Protein AF-A0A2P6MHU6-F1 (afdb_monomer)

Organism: Alkalicoccus urumqiensis (NCBI:txid1548213)

Structure (mmCIF, N/CA/C/O backbone):
data_AF-A0A2P6MHU6-F1
#
_entry.id   AF-A0A2P6MHU6-F1
#
loop_
_atom_site.group_PDB
_atom_site.id
_atom_site.type_symbol
_atom_site.label_atom_id
_atom_site.label_alt_id
_atom_site.label_comp_id
_atom_site.label_asym_id
_atom_site.label_entity_id
_atom_site.label_seq_id
_atom_site.pdbx_PDB_ins_code
_atom_site.Cartn_x
_atom_site.Cartn_y
_atom_site.Cartn_z
_atom_site.occupancy
_atom_site.B_iso_or_equiv
_atom_site.auth_seq_id
_atom_site.auth_comp_id
_atom_site.auth_asym_id
_atom_site.auth_atom_id
_atom_site.pdbx_PDB_model_num
ATOM 1 N N . MET A 1 1 ? 17.200 12.341 -11.650 1.00 72.75 1 MET A N 1
ATOM 2 C CA . MET A 1 1 ? 16.540 11.916 -12.910 1.00 72.75 1 MET A CA 1
ATOM 3 C C . MET A 1 1 ? 15.602 10.741 -12.650 1.00 72.75 1 MET A C 1
ATOM 5 O O . MET A 1 1 ? 14.430 10.910 -12.939 1.00 72.75 1 MET A O 1
ATOM 9 N N . ALA A 1 2 ? 16.037 9.651 -11.997 1.00 81.00 2 ALA A N 1
ATOM 10 C CA . ALA A 1 2 ? 15.143 8.559 -11.564 1.00 81.00 2 ALA A CA 1
ATOM 11 C C . ALA A 1 2 ? 13.925 9.018 -10.738 1.00 81.00 2 ALA A C 1
ATOM 13 O O . ALA A 1 2 ? 12.802 8.689 -11.090 1.00 81.00 2 ALA A O 1
ATOM 14 N N . GLU A 1 3 ? 14.125 9.828 -9.696 1.00 86.44 3 GLU A N 1
ATOM 15 C CA . GLU A 1 3 ? 13.032 10.336 -8.841 1.00 86.44 3 GLU A CA 1
ATOM 16 C C . GLU A 1 3 ? 11.973 11.130 -9.615 1.00 86.44 3 GLU A C 1
ATOM 18 O O . GLU A 1 3 ? 10.776 10.997 -9.370 1.00 86.44 3 GLU A O 1
ATOM 23 N N . LYS A 1 4 ? 12.397 11.915 -10.615 1.00 87.94 4 LYS A N 1
ATOM 24 C CA . LYS A 1 4 ? 11.483 12.663 -11.488 1.00 87.94 4 LYS A CA 1
ATOM 25 C C . LYS A 1 4 ? 10.635 11.719 -12.341 1.00 87.94 4 LYS A C 1
ATOM 27 O O . LYS A 1 4 ? 9.440 11.957 -12.485 1.00 87.94 4 LYS A O 1
ATOM 32 N N . GLU A 1 5 ? 11.243 10.672 -12.892 1.00 89.12 5 GLU A N 1
ATOM 33 C CA . GLU A 1 5 ? 10.530 9.648 -13.663 1.00 89.12 5 GLU A CA 1
ATOM 34 C C . GLU A 1 5 ? 9.567 8.862 -12.765 1.00 89.12 5 GLU A C 1
ATOM 36 O O . GLU A 1 5 ? 8.406 8.707 -13.117 1.00 89.12 5 GLU A O 1
ATOM 41 N N . ILE A 1 6 ? 9.998 8.451 -11.566 1.00 90.88 6 ILE A N 1
ATOM 42 C CA . ILE A 1 6 ? 9.147 7.753 -10.585 1.00 90.88 6 ILE A CA 1
ATOM 43 C C . ILE A 1 6 ? 7.954 8.623 -10.185 1.00 90.88 6 ILE A C 1
ATOM 45 O O . ILE A 1 6 ? 6.815 8.165 -10.226 1.00 90.88 6 ILE A O 1
ATOM 49 N N . SER A 1 7 ? 8.198 9.896 -9.868 1.00 90.88 7 SER A N 1
ATOM 50 C CA . SER A 1 7 ? 7.137 10.866 -9.579 1.00 90.88 7 SER A CA 1
ATOM 51 C C . SER A 1 7 ? 6.190 11.053 -10.764 1.00 90.88 7 SER A C 1
ATOM 53 O O . SER A 1 7 ? 4.989 11.218 -10.567 1.00 90.88 7 SER A O 1
ATOM 55 N N . GLY A 1 8 ? 6.725 11.043 -11.990 1.00 91.62 8 GLY A N 1
ATOM 56 C CA . GLY A 1 8 ? 5.949 11.112 -13.225 1.00 91.62 8 GLY A CA 1
ATOM 57 C C . GLY A 1 8 ? 5.032 9.906 -13.393 1.00 91.62 8 GLY A C 1
ATOM 58 O O . GLY A 1 8 ? 3.837 10.091 -13.592 1.00 91.62 8 GLY A O 1
ATOM 59 N N . VAL A 1 9 ? 5.565 8.696 -13.211 1.00 91.94 9 VAL A N 1
ATOM 60 C CA . VAL A 1 9 ? 4.783 7.453 -13.241 1.00 91.94 9 VAL A CA 1
ATOM 61 C C . VAL A 1 9 ? 3.694 7.472 -12.174 1.00 91.94 9 VAL A C 1
ATOM 63 O O . VAL A 1 9 ? 2.541 7.195 -12.484 1.00 91.94 9 VAL A O 1
ATOM 66 N N . LEU A 1 10 ? 4.029 7.834 -10.931 1.00 93.19 10 LEU A N 1
ATOM 67 C CA . LEU A 1 10 ? 3.050 7.893 -9.843 1.00 93.19 10 LEU A CA 1
ATOM 68 C C . LEU A 1 10 ? 1.940 8.906 -10.126 1.00 93.19 10 LEU A C 1
ATOM 70 O O . LEU A 1 10 ? 0.769 8.601 -9.916 1.00 93.19 10 LEU A O 1
ATOM 74 N N . ARG A 1 11 ? 2.274 10.074 -10.679 1.00 92.12 11 ARG A N 1
ATOM 75 C CA . ARG A 1 11 ? 1.275 11.047 -11.137 1.00 92.12 11 ARG A CA 1
ATOM 76 C C . ARG A 1 11 ? 0.380 10.473 -12.236 1.00 92.12 11 ARG A C 1
ATOM 78 O O . ARG A 1 11 ? -0.820 10.717 -12.228 1.00 92.12 11 ARG A O 1
ATOM 85 N N . ASP A 1 12 ? 0.947 9.732 -13.181 1.00 91.88 12 ASP A N 1
ATOM 86 C CA . ASP A 1 12 ? 0.192 9.200 -14.314 1.00 91.88 12 ASP A CA 1
ATOM 87 C C . ASP A 1 12 ? -0.758 8.073 -13.874 1.00 91.88 12 ASP A C 1
ATOM 89 O O . ASP A 1 12 ? -1.925 8.079 -14.270 1.00 91.88 12 ASP A O 1
ATOM 93 N N . VAL A 1 13 ? -0.318 7.166 -12.989 1.00 91.75 13 VAL A N 1
ATOM 94 C CA . VAL A 1 13 ? -1.184 6.094 -12.451 1.00 91.75 13 VAL A CA 1
ATOM 95 C C . VAL A 1 13 ? -2.243 6.611 -11.474 1.00 91.75 13 VAL A C 1
ATOM 97 O O . VAL A 1 13 ? -3.292 5.987 -11.333 1.00 91.75 13 VAL A O 1
ATOM 100 N N . THR A 1 14 ? -1.998 7.754 -10.828 1.00 92.38 14 THR A N 1
ATOM 101 C CA . THR A 1 14 ? -2.964 8.411 -9.927 1.00 92.38 14 THR A CA 1
ATOM 102 C C . THR A 1 14 ? -3.800 9.484 -10.620 1.00 92.38 14 THR A C 1
ATOM 104 O O . THR A 1 14 ? -4.641 10.112 -9.987 1.00 92.38 14 THR A O 1
ATOM 107 N N . ARG A 1 15 ? -3.637 9.702 -11.930 1.00 92.31 15 ARG A N 1
ATOM 108 C CA . ARG A 1 15 ? -4.292 10.814 -12.639 1.00 92.31 15 ARG A CA 1
ATOM 109 C C . ARG A 1 15 ? -5.820 10.789 -12.543 1.00 92.31 15 ARG A C 1
ATOM 111 O O . ARG A 1 15 ? -6.447 11.843 -12.575 1.00 92.31 15 ARG A O 1
ATOM 118 N N . SER A 1 16 ? -6.412 9.600 -12.480 1.00 90.44 16 SER A N 1
ATOM 119 C CA . SER A 1 16 ? -7.862 9.406 -12.363 1.00 90.44 16 SER A CA 1
ATOM 120 C C . SER A 1 16 ? -8.331 9.180 -10.926 1.00 90.44 16 SER A C 1
ATOM 122 O O . SER A 1 16 ? -9.497 8.851 -10.722 1.00 90.44 16 SER A O 1
ATOM 124 N N . TRP A 1 17 ? -7.433 9.264 -9.944 1.00 93.81 17 TRP A N 1
ATOM 125 C CA . TRP A 1 17 ? -7.771 9.036 -8.548 1.00 93.81 17 TRP A CA 1
ATOM 126 C C . TRP A 1 17 ? -8.422 10.293 -7.983 1.00 93.81 17 TRP A C 1
ATOM 128 O O . TRP A 1 17 ? -7.824 11.368 -7.976 1.00 93.81 17 TRP A O 1
ATOM 138 N N . ASP A 1 18 ? -9.654 10.151 -7.505 1.00 93.06 18 ASP A N 1
ATOM 139 C CA . ASP A 1 18 ? -10.350 11.210 -6.788 1.00 93.06 18 ASP A CA 1
ATOM 140 C C . ASP A 1 18 ? -10.094 11.048 -5.287 1.00 93.06 18 ASP A C 1
ATOM 142 O O . ASP A 1 18 ? -10.438 10.024 -4.692 1.00 93.06 18 ASP A O 1
ATOM 146 N N . LYS A 1 19 ? -9.469 12.063 -4.678 1.00 91.94 19 LYS A N 1
ATOM 147 C CA . LYS A 1 19 ? -9.116 12.063 -3.252 1.00 91.94 19 LYS A CA 1
ATOM 148 C C . LYS A 1 19 ? -10.345 11.812 -2.374 1.00 91.94 19 LYS A C 1
ATOM 150 O O . LYS A 1 19 ? -10.284 10.975 -1.479 1.00 91.94 19 LYS A O 1
ATOM 155 N N . ASN A 1 20 ? -11.462 12.488 -2.640 1.00 91.19 20 ASN A N 1
ATOM 156 C CA . ASN A 1 20 ? -12.661 12.381 -1.811 1.00 91.19 20 ASN A CA 1
ATOM 157 C C . ASN A 1 20 ? -13.293 10.994 -1.929 1.00 91.19 20 ASN A C 1
ATOM 159 O O . ASN A 1 20 ? -13.684 10.417 -0.917 1.00 91.19 20 ASN A O 1
ATOM 163 N N . ALA A 1 21 ? -13.362 10.444 -3.144 1.00 93.62 21 ALA A N 1
ATOM 164 C CA . ALA A 1 21 ? -13.865 9.090 -3.363 1.00 93.62 21 ALA A CA 1
ATOM 165 C C . ALA A 1 21 ? -13.020 8.056 -2.604 1.00 93.62 21 ALA A C 1
ATOM 167 O O . ALA A 1 21 ? -13.568 7.252 -1.857 1.00 93.62 21 ALA A O 1
ATOM 168 N N . ILE A 1 22 ? -11.690 8.152 -2.695 1.00 93.81 22 ILE A N 1
ATOM 169 C CA . ILE A 1 22 ? -10.767 7.270 -1.967 1.00 93.81 22 ILE A CA 1
ATOM 170 C C . ILE A 1 22 ? -10.980 7.365 -0.453 1.00 93.81 22 ILE A C 1
ATOM 172 O O . ILE A 1 22 ? -11.051 6.348 0.233 1.00 93.81 22 ILE A O 1
ATOM 176 N N . GLN A 1 23 ? -11.100 8.580 0.081 1.00 92.19 23 GLN A N 1
ATOM 177 C CA . GLN A 1 23 ? -11.339 8.784 1.508 1.00 92.19 23 GLN A CA 1
ATOM 178 C C . GLN A 1 23 ? -12.690 8.214 1.963 1.00 92.19 23 GLN A C 1
ATOM 180 O O . GLN A 1 23 ? -12.787 7.652 3.056 1.00 92.19 23 GLN A O 1
ATOM 185 N N . ILE A 1 24 ? -13.730 8.329 1.132 1.00 93.50 24 ILE A N 1
ATOM 186 C CA . ILE A 1 24 ? -15.041 7.722 1.388 1.00 93.50 24 ILE A CA 1
ATOM 187 C C . ILE A 1 24 ? -14.929 6.194 1.395 1.00 93.50 24 ILE A C 1
ATOM 189 O O . ILE A 1 24 ? -15.417 5.566 2.336 1.00 93.50 24 ILE A O 1
ATOM 193 N N . ASP A 1 25 ? -14.259 5.608 0.404 1.00 94.38 25 ASP A N 1
ATOM 194 C CA . ASP A 1 25 ? -14.090 4.157 0.284 1.00 94.38 25 ASP A CA 1
ATOM 195 C C . ASP A 1 25 ? -13.314 3.583 1.479 1.00 94.38 25 ASP A C 1
ATOM 197 O O . ASP A 1 25 ? -13.736 2.587 2.071 1.00 94.38 25 ASP A O 1
ATOM 201 N N . LEU A 1 26 ? -12.242 4.258 1.914 1.00 94.94 26 LEU A N 1
ATOM 202 C CA . LEU A 1 26 ? -11.481 3.879 3.111 1.00 94.94 26 LEU A CA 1
ATOM 203 C C . LEU A 1 26 ? -12.352 3.897 4.374 1.00 94.94 26 LEU A C 1
ATOM 205 O O . LEU A 1 26 ? -12.340 2.941 5.151 1.00 94.94 26 LEU A O 1
ATOM 209 N N . LYS A 1 27 ? -13.155 4.951 4.573 1.00 93.44 27 LYS A N 1
ATOM 210 C CA . LYS A 1 27 ? -14.077 5.035 5.720 1.00 93.44 27 LYS A CA 1
ATOM 211 C C . LYS A 1 27 ? -15.132 3.936 5.687 1.00 93.44 27 LYS A C 1
ATOM 213 O O . LYS A 1 27 ? -15.447 3.360 6.728 1.00 93.44 27 LYS A O 1
ATOM 218 N N . GLN A 1 28 ? -15.682 3.640 4.510 1.00 95.19 28 GLN A N 1
ATOM 219 C CA . GLN A 1 28 ? -16.641 2.549 4.350 1.00 95.19 28 GLN A CA 1
ATOM 220 C C . GLN A 1 28 ? -15.997 1.200 4.666 1.00 95.19 28 GLN A C 1
ATOM 222 O O . GLN A 1 28 ? -16.602 0.385 5.362 1.00 95.19 28 GLN A O 1
ATOM 227 N N . GLU A 1 29 ? -14.763 0.971 4.220 1.00 95.31 29 GLU A N 1
ATOM 228 C CA . GLU A 1 29 ? -14.051 -0.265 4.518 1.00 95.31 29 GLU A CA 1
ATOM 229 C C . GLU A 1 29 ? -13.778 -0.426 6.024 1.00 95.31 29 GLU A C 1
ATOM 231 O O . GLU A 1 29 ? -14.060 -1.490 6.587 1.00 95.31 29 GLU A O 1
ATOM 236 N N . LEU A 1 30 ? -13.291 0.627 6.690 1.00 95.81 30 LEU A N 1
ATOM 237 C CA . LEU A 1 30 ? -13.094 0.650 8.145 1.00 95.81 30 LEU A CA 1
ATOM 238 C C . LEU A 1 30 ? -14.408 0.372 8.888 1.00 95.81 30 LEU A C 1
ATOM 240 O O . LEU A 1 30 ? -14.453 -0.488 9.769 1.00 95.81 30 LEU A O 1
ATOM 244 N N . LEU A 1 31 ? -15.505 1.017 8.476 1.00 94.81 31 LEU A N 1
ATOM 245 C CA . LEU A 1 31 ? -16.831 0.781 9.046 1.00 94.81 31 LEU A CA 1
ATOM 246 C C . LEU A 1 31 ? -17.263 -0.682 8.886 1.00 94.81 31 LEU A C 1
ATOM 248 O O . LEU A 1 31 ? -17.694 -1.306 9.855 1.00 94.81 31 LEU A O 1
ATOM 252 N N . VAL A 1 32 ? -17.103 -1.258 7.691 1.00 96.25 32 VAL A N 1
ATOM 253 C CA . VAL A 1 32 ? -17.421 -2.670 7.435 1.00 96.25 32 VAL A CA 1
ATOM 254 C C . VAL A 1 32 ? -16.606 -3.582 8.349 1.00 96.25 32 VAL A C 1
ATOM 256 O O . VAL A 1 32 ? -17.171 -4.504 8.938 1.00 96.25 32 VAL A O 1
ATOM 259 N N . LYS A 1 33 ? -15.301 -3.338 8.516 1.00 94.81 33 LYS A N 1
ATOM 260 C CA . LYS A 1 33 ? -14.466 -4.126 9.437 1.00 94.81 33 LYS A CA 1
ATOM 261 C C . LYS A 1 33 ? -14.923 -3.968 10.889 1.00 94.81 33 LYS A C 1
ATOM 263 O O . LYS A 1 33 ? -15.073 -4.975 11.575 1.00 94.81 33 LYS A O 1
ATOM 268 N N . ARG A 1 34 ? -15.233 -2.744 11.325 1.00 94.50 34 ARG A N 1
ATOM 269 C CA . ARG A 1 34 ? -15.732 -2.450 12.677 1.00 94.50 34 ARG A CA 1
ATOM 270 C C . ARG A 1 34 ? -17.048 -3.174 12.978 1.00 94.50 34 ARG A C 1
ATOM 272 O O . ARG A 1 34 ? -17.225 -3.673 14.078 1.00 94.50 34 ARG A O 1
ATOM 279 N N . THR A 1 35 ? -17.951 -3.288 12.001 1.00 94.69 35 THR A N 1
ATOM 280 C CA . THR A 1 35 ? -19.240 -3.996 12.175 1.00 94.69 35 THR A CA 1
ATOM 281 C C . THR A 1 35 ? -19.126 -5.523 12.246 1.00 94.69 35 THR A C 1
ATOM 283 O O . THR A 1 35 ? -20.097 -6.183 12.608 1.00 94.69 35 THR A O 1
ATOM 286 N N . LYS A 1 36 ? -17.970 -6.102 11.891 1.00 93.50 36 LYS A N 1
ATOM 287 C CA . LYS A 1 36 ? -17.744 -7.560 11.885 1.00 93.50 36 LYS A CA 1
ATOM 288 C C . LYS A 1 36 ? -17.228 -8.115 13.212 1.00 93.50 36 LYS A C 1
ATOM 290 O O . LYS A 1 36 ? -17.097 -9.328 13.332 1.00 93.5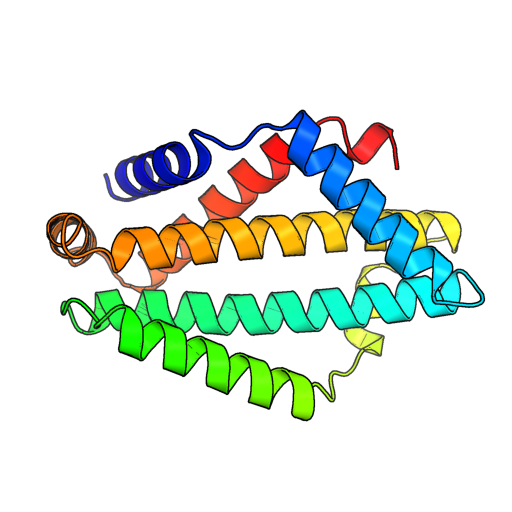0 36 LYS A O 1
ATOM 295 N N . VAL A 1 37 ? -16.915 -7.247 14.165 1.00 94.19 37 VAL A N 1
ATOM 296 C CA . VAL A 1 37 ? -16.296 -7.591 15.449 1.00 94.19 37 VAL A CA 1
ATOM 297 C C . VAL A 1 37 ? -17.138 -7.046 16.595 1.00 94.19 37 VAL A C 1
ATOM 299 O O . VAL A 1 37 ? -17.942 -6.130 16.412 1.00 94.19 37 VAL A O 1
ATOM 302 N N . SER A 1 38 ? -16.972 -7.621 17.782 1.00 90.31 38 SER A N 1
ATOM 303 C CA . SER A 1 38 ? -17.848 -7.341 18.926 1.00 90.31 38 SER A CA 1
ATOM 304 C C . SER A 1 38 ? -17.335 -6.209 19.822 1.00 90.31 38 SER A C 1
ATOM 306 O O . SER A 1 38 ? -18.078 -5.722 20.674 1.00 90.31 38 SER A O 1
ATOM 308 N N . GLY A 1 39 ? -16.082 -5.774 19.649 1.00 92.31 39 GLY A N 1
ATOM 309 C CA . GLY A 1 39 ? -15.460 -4.756 20.495 1.00 92.31 39 GLY A CA 1
ATOM 310 C C . GLY A 1 39 ? -14.242 -4.076 19.870 1.00 92.31 39 GLY A C 1
ATOM 311 O O . GLY A 1 39 ? -13.707 -4.519 18.857 1.00 92.31 39 GLY A O 1
ATOM 312 N N . GLN A 1 40 ? -13.802 -2.979 20.494 1.00 90.62 40 GLN A N 1
ATOM 313 C CA . GLN A 1 40 ? -12.673 -2.170 20.016 1.00 90.62 40 GLN A CA 1
ATOM 314 C C . GLN A 1 40 ? -11.334 -2.921 20.054 1.00 90.62 40 GLN A C 1
ATOM 316 O O . GLN A 1 40 ? -10.528 -2.756 19.148 1.00 90.62 40 GLN A O 1
ATOM 321 N N . GLU A 1 41 ? -11.101 -3.776 21.050 1.00 91.00 41 GLU A N 1
ATOM 322 C CA . GLU A 1 41 ? -9.871 -4.581 21.136 1.00 91.00 41 GLU A CA 1
ATOM 323 C C . GLU A 1 41 ? -9.781 -5.583 19.978 1.00 91.00 41 GLU A C 1
ATOM 325 O O . GLU A 1 41 ? -8.778 -5.634 19.271 1.00 91.00 41 GLU A O 1
ATOM 330 N N . GLU A 1 42 ? -10.869 -6.313 19.714 1.00 92.12 42 GLU A N 1
ATOM 331 C CA . GLU A 1 42 ? -10.974 -7.235 18.576 1.00 92.12 42 GLU A CA 1
ATOM 332 C C . GLU A 1 42 ? -10.859 -6.492 17.235 1.00 92.12 42 GLU A C 1
ATOM 334 O O . GLU A 1 42 ? -10.280 -7.000 16.276 1.00 92.12 42 GLU A O 1
ATOM 339 N N . TYR A 1 43 ? -11.360 -5.256 17.172 1.00 94.50 43 TYR A N 1
ATOM 340 C CA . TYR A 1 43 ? -11.202 -4.401 16.004 1.00 94.50 43 TYR A CA 1
ATOM 341 C C . TYR A 1 43 ? -9.744 -3.997 15.761 1.00 94.50 43 TYR A C 1
ATOM 343 O O . TYR A 1 43 ? -9.265 -4.120 14.634 1.00 94.50 43 TYR A O 1
ATOM 351 N N . VAL A 1 44 ? -9.014 -3.576 16.798 1.00 92.44 44 VAL A N 1
ATOM 352 C CA . VAL A 1 44 ? -7.578 -3.268 16.696 1.00 92.44 44 VAL A CA 1
ATOM 353 C C . VAL A 1 44 ? -6.786 -4.512 16.291 1.00 92.44 44 VAL A C 1
ATOM 355 O O . VAL A 1 44 ? -5.954 -4.423 15.389 1.00 92.44 44 VAL A O 1
ATOM 358 N N . HIS A 1 45 ? -7.098 -5.673 16.874 1.00 91.25 45 HIS A N 1
ATOM 359 C CA . HIS A 1 45 ? -6.500 -6.955 16.493 1.00 91.25 45 HIS A CA 1
ATOM 360 C C . HIS A 1 45 ? -6.730 -7.275 15.008 1.00 91.25 45 HIS A C 1
ATOM 362 O O . HIS A 1 45 ? -5.795 -7.594 14.266 1.00 91.25 45 HIS A O 1
ATOM 368 N N . LEU A 1 46 ? -7.974 -7.114 14.539 1.00 92.56 46 LEU A N 1
ATOM 369 C CA . LEU A 1 46 ? -8.329 -7.293 13.133 1.00 92.56 46 LEU A CA 1
ATOM 370 C C . LEU A 1 46 ? -7.529 -6.343 12.230 1.00 92.56 46 LEU A C 1
ATOM 372 O O . LEU A 1 46 ? -6.984 -6.781 11.213 1.00 92.56 46 LEU A O 1
ATOM 376 N N . LEU A 1 47 ? -7.439 -5.057 12.582 1.00 94.06 47 LEU A N 1
ATOM 377 C CA . LEU A 1 47 ? -6.665 -4.079 11.814 1.00 94.06 47 LEU A CA 1
ATOM 378 C C . LEU A 1 47 ? -5.175 -4.430 11.791 1.00 94.06 47 LEU A C 1
ATOM 380 O O . LEU A 1 47 ? -4.579 -4.399 10.716 1.00 94.06 47 LEU A O 1
ATOM 384 N N . ALA A 1 48 ? -4.590 -4.838 12.920 1.00 91.38 48 ALA A N 1
ATOM 385 C CA . ALA A 1 48 ? -3.191 -5.257 12.998 1.00 91.38 48 ALA A CA 1
ATOM 386 C C . ALA A 1 48 ? -2.888 -6.424 12.043 1.00 91.38 48 ALA A C 1
ATOM 388 O O . ALA A 1 48 ? -1.898 -6.372 11.310 1.00 91.38 48 ALA A O 1
ATOM 389 N N . GLY A 1 49 ? -3.772 -7.426 11.969 1.00 90.31 49 GLY A N 1
ATOM 390 C CA . GLY A 1 49 ? -3.627 -8.532 11.017 1.00 90.31 49 GLY A CA 1
ATOM 391 C C . GLY A 1 49 ? -3.743 -8.108 9.556 1.00 90.31 49 GLY A C 1
ATOM 392 O O . GLY A 1 49 ? -2.957 -8.549 8.717 1.00 90.31 49 GLY A O 1
ATOM 393 N N . ASN A 1 50 ? -4.659 -7.189 9.244 1.00 92.38 50 ASN A N 1
ATOM 394 C CA . ASN A 1 50 ? -4.766 -6.649 7.889 1.00 92.38 50 ASN A CA 1
ATOM 395 C C . ASN A 1 50 ? -3.534 -5.798 7.515 1.00 92.38 50 ASN A C 1
ATOM 397 O O . ASN A 1 50 ? -3.050 -5.888 6.389 1.00 92.38 50 ASN A O 1
ATOM 401 N N . ILE A 1 51 ? -3.000 -5.004 8.449 1.00 92.75 51 ILE A N 1
ATOM 402 C CA . ILE A 1 51 ? -1.774 -4.220 8.242 1.00 92.75 51 ILE A CA 1
ATOM 403 C C . ILE A 1 51 ? -0.588 -5.148 7.991 1.00 92.75 51 ILE A C 1
ATOM 405 O O . ILE A 1 51 ? 0.163 -4.918 7.046 1.00 92.75 51 ILE A O 1
ATOM 409 N N . ALA A 1 52 ? -0.433 -6.203 8.795 1.00 89.62 52 ALA A N 1
ATOM 410 C CA . ALA A 1 52 ? 0.627 -7.185 8.604 1.00 89.62 52 ALA A CA 1
ATOM 411 C C . ALA A 1 52 ? 0.547 -7.824 7.211 1.00 89.62 52 ALA A C 1
ATOM 413 O O . ALA A 1 52 ? 1.535 -7.830 6.480 1.00 89.62 52 ALA A O 1
ATOM 414 N N . TYR A 1 53 ? -0.648 -8.261 6.799 1.00 90.06 53 TYR A N 1
ATOM 415 C CA . TYR A 1 53 ? -0.871 -8.782 5.452 1.00 90.06 53 TYR A CA 1
ATOM 416 C C . TYR A 1 53 ? -0.449 -7.784 4.364 1.00 90.06 53 TYR A C 1
ATOM 418 O O . TYR A 1 53 ? 0.260 -8.152 3.427 1.00 90.06 53 TYR A O 1
ATOM 426 N N . LEU A 1 54 ? -0.848 -6.513 4.486 1.00 92.50 54 LEU A N 1
ATOM 427 C CA . LEU A 1 54 ? -0.507 -5.469 3.515 1.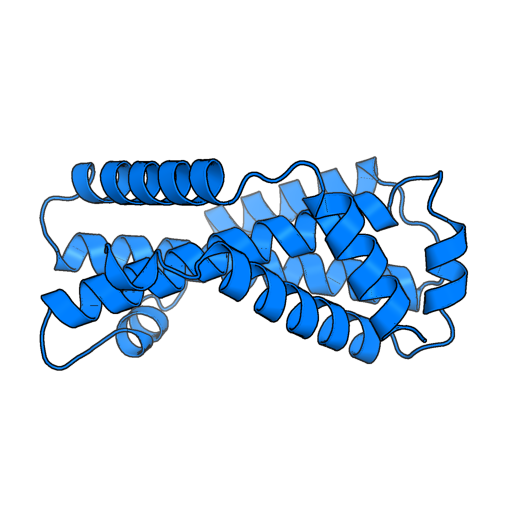00 9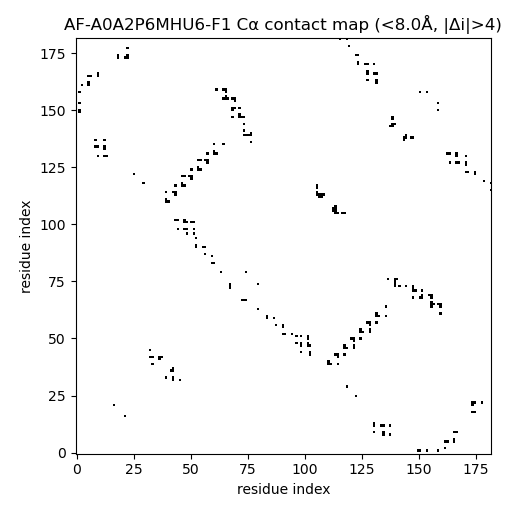2.50 54 LEU A CA 1
ATOM 428 C C . LEU A 1 54 ? 1.000 -5.179 3.472 1.00 92.50 54 LEU A C 1
ATOM 430 O O . LEU A 1 54 ? 1.542 -4.971 2.388 1.00 92.50 54 LEU A O 1
ATOM 434 N N . GLN A 1 55 ? 1.693 -5.198 4.614 1.00 90.06 55 GLN A N 1
ATOM 435 C CA . GLN A 1 55 ? 3.145 -4.992 4.667 1.00 90.06 55 GLN A CA 1
ATOM 436 C C . GLN A 1 55 ? 3.916 -6.146 4.022 1.00 90.06 55 GLN A C 1
ATOM 438 O O . GLN A 1 55 ? 4.794 -5.906 3.194 1.00 90.06 55 GLN A O 1
ATOM 443 N N . GLU A 1 56 ? 3.543 -7.390 4.313 1.00 88.69 56 GLU A N 1
ATOM 444 C CA . GLU A 1 56 ? 4.140 -8.560 3.657 1.00 88.69 56 GLU A CA 1
ATOM 445 C C . GLU A 1 56 ? 3.852 -8.570 2.145 1.00 88.69 56 GLU A C 1
ATOM 447 O O . GLU A 1 56 ? 4.733 -8.832 1.319 1.00 88.69 56 GLU A O 1
ATOM 452 N N . SER A 1 57 ? 2.640 -8.163 1.759 1.00 91.25 57 SER A N 1
ATOM 453 C CA . SER A 1 57 ? 2.268 -7.968 0.355 1.00 91.25 57 SER A CA 1
ATOM 454 C C . SER A 1 57 ? 3.127 -6.895 -0.324 1.00 91.25 57 SER A C 1
ATOM 456 O O . SER A 1 57 ? 3.546 -7.064 -1.469 1.00 91.25 57 SER A O 1
ATOM 458 N N . LEU A 1 58 ? 3.430 -5.796 0.371 1.00 91.94 58 LEU A N 1
ATOM 459 C CA . LEU A 1 58 ? 4.318 -4.743 -0.123 1.00 91.94 58 LEU A CA 1
ATOM 460 C C . LEU A 1 58 ? 5.751 -5.248 -0.319 1.00 91.94 58 LEU A C 1
ATOM 462 O O . LEU A 1 58 ? 6.345 -4.966 -1.362 1.00 91.94 58 LEU A O 1
ATOM 466 N N . TYR A 1 59 ? 6.295 -6.037 0.612 1.00 90.69 59 TYR A N 1
ATOM 467 C CA . TYR A 1 59 ? 7.629 -6.629 0.451 1.00 90.69 59 TYR A CA 1
ATOM 468 C C . TYR A 1 59 ? 7.721 -7.518 -0.792 1.00 90.69 59 TYR A C 1
ATOM 470 O O . TYR A 1 59 ? 8.713 -7.466 -1.529 1.00 90.69 59 TYR A O 1
ATOM 478 N N . LEU A 1 60 ? 6.666 -8.281 -1.081 1.00 90.44 60 LEU A N 1
ATOM 479 C CA . LEU A 1 60 ? 6.568 -9.067 -2.306 1.00 90.44 60 LEU A CA 1
ATOM 480 C C . LEU A 1 60 ? 6.601 -8.176 -3.559 1.00 90.44 60 LEU A C 1
ATOM 482 O O . LEU A 1 60 ? 7.406 -8.423 -4.462 1.00 90.44 60 LEU A O 1
ATOM 486 N N . ILE A 1 61 ? 5.785 -7.116 -3.605 1.00 91.81 61 ILE A N 1
ATOM 487 C CA . ILE A 1 61 ? 5.767 -6.153 -4.721 1.00 91.81 61 ILE A CA 1
ATOM 488 C C . ILE A 1 61 ? 7.151 -5.522 -4.918 1.00 91.81 61 ILE A C 1
ATOM 490 O O . ILE A 1 61 ? 7.679 -5.504 -6.032 1.00 91.81 61 ILE A O 1
ATOM 494 N N . GLN A 1 62 ? 7.787 -5.073 -3.838 1.00 92.50 62 GLN A N 1
ATOM 495 C CA . GLN A 1 62 ? 9.122 -4.475 -3.869 1.00 92.50 62 GLN A CA 1
ATOM 496 C C . GLN A 1 62 ? 10.189 -5.459 -4.360 1.00 92.50 62 GLN A C 1
ATOM 498 O O . GLN A 1 62 ? 11.057 -5.085 -5.152 1.00 92.50 62 GLN A O 1
ATOM 503 N N . SER A 1 63 ? 10.099 -6.733 -3.968 1.00 90.75 63 SER A N 1
ATOM 504 C CA . SER A 1 63 ? 10.978 -7.797 -4.464 1.00 90.75 63 SER A CA 1
ATOM 505 C C . SER A 1 63 ? 10.823 -8.005 -5.974 1.00 90.75 63 SER A C 1
ATOM 507 O O . SER A 1 63 ? 11.819 -8.112 -6.697 1.00 90.75 63 SER A O 1
ATOM 509 N N . VAL A 1 64 ? 9.591 -7.985 -6.492 1.00 88.56 64 VAL A N 1
ATOM 510 C CA . VAL A 1 64 ? 9.330 -8.071 -7.938 1.00 88.56 64 VAL A CA 1
ATOM 511 C C . VAL A 1 64 ? 9.912 -6.864 -8.678 1.00 88.56 64 VAL A C 1
ATOM 513 O O . VAL A 1 64 ? 10.596 -7.038 -9.694 1.00 88.56 64 VAL A O 1
ATOM 516 N N . ILE A 1 65 ? 9.695 -5.650 -8.164 1.00 87.12 65 ILE A N 1
ATOM 517 C CA . ILE A 1 65 ? 10.262 -4.412 -8.721 1.00 87.12 65 ILE A CA 1
ATOM 518 C C . ILE A 1 65 ? 11.794 -4.518 -8.763 1.00 87.12 65 ILE A C 1
ATOM 520 O O . ILE A 1 65 ? 12.405 -4.340 -9.821 1.00 87.12 65 ILE A O 1
ATOM 524 N N . HIS A 1 66 ? 12.416 -4.908 -7.647 1.00 89.62 66 HIS A N 1
ATOM 525 C CA . HIS A 1 66 ? 13.860 -5.103 -7.547 1.00 89.62 66 HIS A CA 1
ATOM 526 C C . HIS A 1 66 ? 14.379 -6.079 -8.612 1.00 89.62 66 HIS A C 1
ATOM 528 O O . HIS A 1 66 ? 15.323 -5.774 -9.347 1.00 89.62 66 HIS A O 1
ATOM 534 N N . ARG A 1 67 ? 13.756 -7.259 -8.737 1.00 85.75 67 ARG A N 1
ATOM 535 C CA . ARG A 1 67 ? 14.169 -8.283 -9.712 1.00 85.75 67 ARG A CA 1
ATOM 536 C C . ARG A 1 67 ? 13.983 -7.828 -11.157 1.00 85.75 67 ARG A C 1
ATOM 538 O O . ARG A 1 67 ? 14.837 -8.145 -11.986 1.00 85.75 67 ARG A O 1
ATOM 545 N N . SER A 1 68 ? 12.917 -7.079 -11.449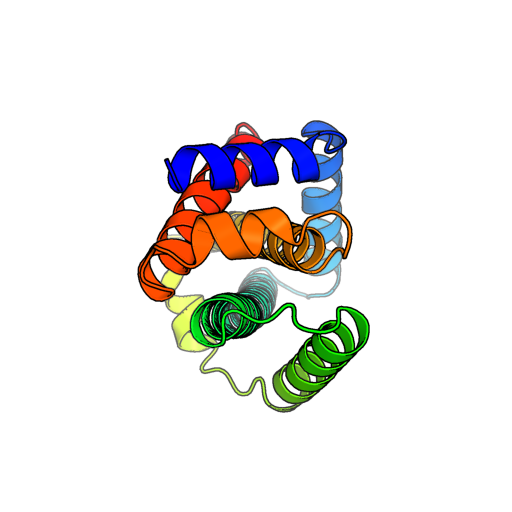 1.00 79.38 68 SER A N 1
ATOM 546 C CA . SER A 1 68 ? 12.653 -6.519 -12.784 1.00 79.38 68 SER A CA 1
ATOM 547 C C . SER A 1 68 ? 13.818 -5.646 -13.251 1.00 79.38 68 SER A C 1
ATOM 549 O O . SER A 1 68 ? 14.321 -5.804 -14.365 1.00 79.38 68 SER A O 1
ATOM 551 N N . PHE A 1 69 ? 14.325 -4.785 -12.364 1.00 80.00 69 PHE A N 1
ATOM 552 C CA . PHE A 1 69 ? 15.467 -3.927 -12.673 1.00 80.00 69 PHE A CA 1
ATOM 553 C C . PHE A 1 69 ? 16.805 -4.668 -12.638 1.00 80.00 69 PHE A C 1
ATOM 555 O O . PHE A 1 69 ? 17.649 -4.433 -13.504 1.00 80.00 69 PHE A O 1
ATOM 562 N N . ALA A 1 70 ? 16.992 -5.613 -11.710 1.00 80.81 70 ALA A N 1
ATOM 563 C CA . ALA A 1 70 ? 18.218 -6.408 -11.622 1.00 80.81 70 ALA A CA 1
ATOM 564 C C . ALA A 1 70 ? 18.460 -7.254 -12.883 1.00 80.81 70 ALA A C 1
ATOM 566 O O . ALA A 1 70 ? 19.586 -7.335 -13.371 1.00 80.81 70 ALA A O 1
ATOM 567 N N . ARG A 1 71 ? 17.401 -7.855 -13.444 1.00 76.38 71 ARG A N 1
ATOM 568 C CA . ARG A 1 71 ? 17.490 -8.679 -14.661 1.00 76.38 71 ARG A CA 1
ATOM 569 C C . ARG A 1 71 ? 17.574 -7.854 -15.946 1.00 76.38 71 ARG A C 1
ATOM 571 O O . ARG A 1 71 ? 17.885 -8.420 -16.989 1.00 76.38 71 ARG A O 1
ATOM 578 N N . ARG A 1 72 ? 17.296 -6.542 -15.887 1.00 68.75 72 ARG A N 1
ATOM 579 C CA . ARG A 1 72 ? 17.222 -5.630 -17.050 1.00 68.75 72 ARG A CA 1
ATOM 580 C C . ARG A 1 72 ? 16.326 -6.156 -18.181 1.00 68.75 72 ARG A C 1
ATOM 582 O O . ARG A 1 72 ? 16.537 -5.845 -19.351 1.00 68.75 72 ARG A O 1
ATOM 589 N N . GLN A 1 73 ? 15.337 -6.972 -17.832 1.00 66.38 73 GLN A N 1
ATOM 590 C CA . GLN A 1 73 ? 14.414 -7.608 -18.761 1.00 66.38 73 GLN A CA 1
ATOM 591 C C . GLN A 1 73 ? 12.991 -7.239 -18.362 1.00 66.38 73 GLN A C 1
ATOM 593 O O . GLN A 1 73 ? 12.656 -7.205 -17.180 1.00 66.38 73 GLN A O 1
ATOM 598 N N . SER A 1 74 ? 12.155 -6.963 -19.363 1.00 65.00 74 SER A N 1
ATOM 599 C CA . SER A 1 74 ? 10.717 -6.809 -19.158 1.00 65.00 74 SER A CA 1
ATOM 600 C C . SER A 1 74 ? 10.170 -8.151 -18.692 1.00 65.00 74 SER A C 1
ATOM 602 O O . SER A 1 74 ? 10.222 -9.130 -19.436 1.00 65.00 74 SER A O 1
ATOM 604 N N . LEU A 1 75 ? 9.697 -8.200 -17.447 1.00 72.19 75 LEU A N 1
ATOM 605 C CA . LEU A 1 75 ? 8.940 -9.346 -16.969 1.00 72.19 75 LEU A CA 1
ATOM 606 C C . LEU A 1 75 ? 7.588 -9.367 -17.684 1.00 72.19 75 LEU A C 1
ATOM 608 O O . LEU A 1 75 ? 7.006 -8.318 -17.971 1.00 72.19 75 LEU A O 1
ATOM 612 N N . ASN A 1 76 ? 7.088 -10.561 -17.979 1.00 81.69 76 ASN A N 1
ATOM 613 C CA . ASN A 1 76 ? 5.759 -10.703 -18.544 1.00 81.69 76 ASN A CA 1
ATOM 614 C C . ASN A 1 76 ? 4.715 -10.324 -17.482 1.00 81.69 76 ASN A C 1
ATOM 616 O O . ASN A 1 76 ? 4.700 -10.887 -16.386 1.00 81.69 76 ASN A O 1
ATOM 620 N N . ARG A 1 77 ? 3.823 -9.386 -17.819 1.00 82.56 77 ARG A N 1
ATOM 621 C CA . ARG A 1 77 ? 2.765 -8.907 -16.919 1.00 82.56 77 ARG A CA 1
ATOM 622 C C . ARG A 1 77 ? 1.912 -10.043 -16.349 1.00 82.56 77 ARG A C 1
ATOM 624 O O . ARG A 1 77 ? 1.630 -10.035 -15.157 1.00 82.56 77 ARG A O 1
ATOM 631 N N . VAL A 1 78 ? 1.523 -11.010 -17.181 1.00 83.62 78 VAL A N 1
ATOM 632 C CA . VAL A 1 78 ? 0.666 -12.136 -16.777 1.00 83.62 78 VAL A CA 1
ATOM 633 C C . VAL A 1 78 ? 1.410 -13.066 -15.821 1.00 83.62 78 VAL A C 1
ATOM 635 O O . VAL A 1 78 ? 0.847 -13.505 -14.823 1.00 83.62 78 VAL A O 1
ATOM 638 N N . GLU A 1 79 ? 2.688 -13.339 -16.088 1.00 83.19 79 GLU A N 1
ATOM 639 C CA . GLU A 1 79 ? 3.512 -14.177 -15.207 1.00 83.19 79 GLU A CA 1
ATOM 640 C C . GLU A 1 79 ? 3.688 -13.531 -13.833 1.00 83.19 79 GLU A C 1
ATOM 642 O O . GLU A 1 79 ? 3.488 -14.195 -12.820 1.00 83.19 79 GLU A O 1
ATOM 647 N N . VAL A 1 80 ? 3.975 -12.227 -13.795 1.00 84.75 80 VAL A N 1
ATOM 648 C CA . VAL A 1 80 ? 4.124 -11.482 -12.538 1.00 84.75 80 VAL A CA 1
ATOM 649 C C . VAL A 1 80 ? 2.805 -11.383 -11.774 1.00 84.75 80 VAL A C 1
ATOM 651 O O . VAL A 1 80 ? 2.795 -11.550 -10.559 1.00 84.75 80 VAL A O 1
ATOM 654 N N . GLN A 1 81 ? 1.681 -11.157 -12.459 1.00 84.19 81 GLN A N 1
ATOM 655 C CA . GLN A 1 81 ? 0.359 -11.169 -11.824 1.00 84.19 81 GLN A CA 1
ATOM 656 C C . GLN A 1 81 ? 0.056 -12.519 -11.176 1.00 84.19 81 GLN A C 1
ATOM 658 O O . GLN A 1 81 ? -0.394 -12.562 -10.033 1.00 84.19 81 GLN A O 1
ATOM 663 N N . ASN A 1 82 ? 0.345 -13.614 -11.880 1.00 84.75 82 ASN A N 1
ATOM 664 C CA . ASN A 1 82 ? 0.160 -14.962 -11.352 1.00 84.75 82 ASN A CA 1
ATOM 665 C C . ASN A 1 82 ? 1.106 -15.259 -10.184 1.00 84.75 82 ASN A C 1
ATOM 667 O O . ASN A 1 82 ? 0.691 -15.899 -9.221 1.00 84.75 82 ASN A O 1
ATOM 671 N N . GLU A 1 83 ? 2.358 -14.800 -10.257 1.00 85.12 83 GLU A N 1
ATOM 672 C CA . GLU A 1 83 ? 3.327 -14.927 -9.167 1.00 85.12 83 GLU A CA 1
ATOM 673 C C . GLU A 1 83 ? 2.838 -14.194 -7.914 1.00 85.12 83 GLU A C 1
ATOM 675 O O . GLU A 1 83 ? 2.769 -14.798 -6.845 1.00 85.12 83 GLU A O 1
ATOM 680 N N . ILE A 1 84 ? 2.431 -12.928 -8.059 1.00 86.31 84 ILE A N 1
ATOM 681 C CA . ILE A 1 84 ? 1.901 -12.129 -6.951 1.00 86.31 84 ILE A CA 1
ATOM 682 C C . ILE A 1 84 ? 0.662 -12.798 -6.374 1.00 86.31 84 ILE A C 1
ATOM 684 O O . ILE A 1 84 ? 0.587 -12.995 -5.169 1.00 86.31 84 ILE A O 1
ATOM 688 N N . TYR A 1 85 ? -0.287 -13.202 -7.219 1.00 86.44 85 TYR A N 1
ATOM 689 C CA . TYR A 1 85 ? -1.507 -13.856 -6.758 1.00 86.44 85 TYR A CA 1
ATOM 690 C C . TYR A 1 85 ? -1.213 -15.119 -5.940 1.00 86.44 85 TYR A C 1
ATOM 692 O O . TYR A 1 85 ? -1.779 -15.289 -4.864 1.00 86.44 85 TYR A O 1
ATOM 700 N N . ARG A 1 86 ? -0.309 -15.987 -6.413 1.00 84.50 86 ARG A N 1
ATOM 701 C CA . ARG A 1 86 ? 0.073 -17.209 -5.687 1.00 84.50 86 ARG A CA 1
ATOM 702 C C . ARG A 1 86 ? 0.727 -16.890 -4.351 1.00 84.50 86 ARG A C 1
ATOM 704 O O . ARG A 1 86 ? 0.288 -17.414 -3.336 1.00 84.50 86 ARG A O 1
ATOM 711 N N . ALA A 1 87 ? 1.704 -15.989 -4.346 1.00 83.75 87 ALA A N 1
ATOM 712 C CA . ALA A 1 87 ? 2.389 -15.597 -3.123 1.00 83.75 87 ALA A CA 1
ATOM 713 C C . ALA A 1 87 ? 1.441 -14.911 -2.122 1.00 83.75 87 ALA A C 1
ATOM 715 O O . ALA A 1 87 ? 1.580 -15.115 -0.924 1.00 83.75 87 ALA A O 1
ATOM 716 N N . LEU A 1 88 ? 0.431 -14.166 -2.584 1.00 86.00 88 LEU A N 1
ATOM 717 C CA . LEU A 1 88 ? -0.603 -13.585 -1.721 1.00 86.00 88 LEU A CA 1
ATOM 718 C C . LEU A 1 88 ? -1.568 -14.628 -1.139 1.00 86.00 88 LEU A C 1
ATOM 720 O O . LEU A 1 88 ? -2.054 -14.427 -0.026 1.00 86.00 88 LEU A O 1
ATOM 724 N N . GLN A 1 89 ? -1.864 -15.712 -1.867 1.00 84.44 89 GLN A N 1
ATOM 725 C CA . GLN A 1 89 ? -2.639 -16.840 -1.331 1.00 84.44 89 GLN A CA 1
ATOM 726 C C . GLN A 1 89 ? -1.823 -17.611 -0.292 1.00 84.44 89 GLN A C 1
ATOM 728 O O . GLN A 1 89 ? -2.294 -17.814 0.820 1.00 84.44 89 GLN A O 1
ATOM 733 N N . GLU A 1 90 ? -0.571 -17.943 -0.610 1.00 83.12 90 GLU A N 1
ATOM 734 C CA . GLU A 1 90 ? 0.344 -18.597 0.332 1.00 83.12 90 GLU A CA 1
ATOM 735 C C . GLU A 1 90 ? 0.559 -17.746 1.585 1.00 83.12 90 GLU A C 1
ATOM 737 O O . GLU A 1 90 ? 0.543 -18.270 2.695 1.00 83.12 90 GLU A O 1
ATOM 742 N N . LEU A 1 91 ? 0.704 -16.428 1.425 1.00 82.56 91 LEU A N 1
ATOM 743 C CA . LEU A 1 91 ? 0.802 -15.499 2.541 1.00 82.56 91 LEU A CA 1
ATOM 744 C C . LEU A 1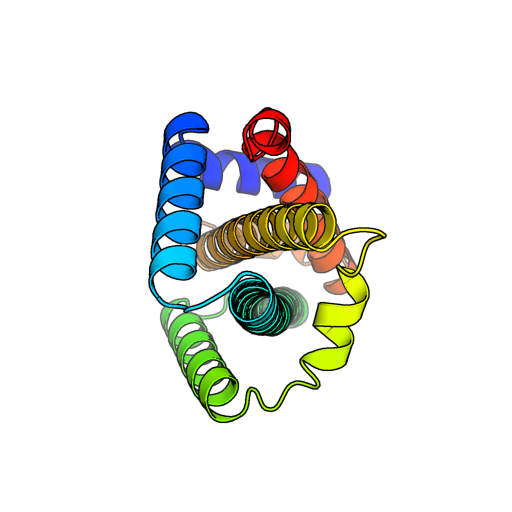 91 ? -0.464 -15.528 3.392 1.00 82.56 91 LEU A C 1
ATOM 746 O O . LEU A 1 91 ? -0.355 -15.542 4.605 1.00 82.56 91 LEU A O 1
ATOM 750 N N . LYS A 1 92 ? -1.654 -15.550 2.783 1.00 78.25 92 LYS A N 1
ATOM 751 C CA . LYS A 1 92 ? -2.923 -15.610 3.517 1.00 78.25 92 LYS A CA 1
ATOM 752 C C . LYS A 1 92 ? -3.053 -16.900 4.331 1.00 78.25 92 LYS A C 1
ATOM 754 O O . LYS A 1 92 ? -3.529 -16.847 5.460 1.00 78.25 92 LYS A O 1
ATOM 759 N N . ASP A 1 93 ? -2.615 -18.022 3.767 1.00 74.00 93 ASP A N 1
ATOM 760 C CA . ASP A 1 93 ? -2.675 -19.335 4.415 1.00 74.00 93 ASP A CA 1
ATOM 761 C C . ASP A 1 93 ? -1.611 -19.499 5.513 1.00 74.00 93 ASP A C 1
ATOM 763 O O . ASP A 1 93 ? -1.805 -20.271 6.449 1.00 74.00 93 ASP A O 1
ATOM 767 N N . ASN A 1 94 ? -0.505 -18.752 5.419 1.00 69.69 94 ASN A N 1
ATOM 768 C CA . ASN A 1 94 ? 0.625 -18.802 6.348 1.00 69.69 94 ASN A CA 1
ATOM 769 C C . ASN A 1 94 ? 0.837 -17.483 7.102 1.00 69.69 94 ASN A C 1
ATOM 771 O O . ASN A 1 94 ? 1.942 -17.236 7.589 1.00 69.69 94 ASN A O 1
ATOM 775 N N . LEU A 1 95 ? -0.189 -16.627 7.203 1.00 70.94 95 LEU A N 1
ATOM 776 C CA . LEU A 1 95 ? -0.122 -15.367 7.949 1.00 70.94 95 LEU A CA 1
ATOM 777 C C . LEU A 1 95 ? -0.175 -15.653 9.457 1.00 70.94 95 LEU A C 1
ATOM 779 O O . LEU A 1 95 ? -0.990 -15.096 10.186 1.00 70.94 95 LEU A O 1
ATOM 783 N N . ASP A 1 96 ? 0.704 -16.529 9.932 1.00 65.88 96 ASP A N 1
ATOM 784 C CA . ASP A 1 96 ? 0.951 -16.794 11.344 1.00 65.88 96 ASP A CA 1
ATOM 785 C C . ASP A 1 96 ? 1.921 -15.717 11.848 1.00 65.88 96 ASP A C 1
ATOM 787 O O . ASP A 1 96 ? 3.071 -15.943 12.231 1.00 65.88 96 ASP A O 1
ATOM 791 N N . VAL A 1 97 ? 1.485 -14.467 11.696 1.00 57.47 97 VAL A N 1
ATOM 792 C CA . VAL A 1 97 ? 2.246 -13.307 12.135 1.00 57.47 97 VAL A CA 1
ATOM 793 C C . VAL A 1 97 ? 2.124 -13.245 13.648 1.00 57.47 97 VAL A C 1
ATOM 795 O O . VAL A 1 97 ? 1.056 -13.467 14.214 1.00 57.47 97 VAL A O 1
ATOM 798 N N . SER A 1 98 ? 3.214 -12.873 14.315 1.00 59.88 98 SER A N 1
ATOM 799 C CA . SER A 1 98 ? 3.167 -12.369 15.686 1.00 59.88 98 SER A CA 1
ATOM 800 C C . SER A 1 98 ? 2.366 -11.059 15.693 1.00 59.88 98 SER A C 1
ATOM 802 O O . SER A 1 98 ? 2.936 -9.967 15.682 1.00 59.88 98 SER A O 1
ATOM 804 N N . LEU A 1 99 ? 1.034 -11.165 15.599 1.00 73.25 99 LEU A N 1
ATOM 805 C CA . LEU A 1 99 ? 0.083 -10.051 15.538 1.00 73.25 99 LEU A CA 1
ATOM 806 C C . LEU A 1 99 ? 0.296 -9.104 16.716 1.00 73.25 99 LEU A C 1
ATOM 808 O O . LEU A 1 99 ? 0.229 -7.891 16.548 1.00 73.25 99 LEU A O 1
ATOM 812 N N . SER A 1 100 ? 0.710 -9.659 17.853 1.00 70.44 100 SER A N 1
ATOM 813 C CA . SER A 1 100 ? 1.126 -8.924 19.043 1.00 70.44 100 SER A CA 1
ATOM 814 C C . SER A 1 100 ? 2.212 -7.880 18.764 1.00 70.44 100 SER A C 1
ATOM 816 O O . SER A 1 100 ? 2.139 -6.768 19.277 1.00 70.44 100 SER A O 1
ATOM 818 N N . ALA A 1 101 ? 3.191 -8.164 17.898 1.00 77.56 101 ALA A N 1
ATOM 819 C CA . ALA A 1 101 ? 4.225 -7.192 17.539 1.00 77.56 101 ALA A CA 1
ATOM 820 C C . ALA A 1 101 ? 3.686 -6.030 16.687 1.00 77.56 101 ALA A C 1
ATOM 822 O O . ALA A 1 101 ? 4.273 -4.949 16.683 1.00 77.56 101 ALA A O 1
ATOM 823 N N . TYR A 1 102 ? 2.594 -6.241 15.948 1.00 77.88 102 TYR A N 1
ATOM 824 C CA . TYR A 1 102 ? 1.913 -5.181 15.206 1.00 77.88 102 TYR A CA 1
ATOM 825 C C . TYR A 1 102 ? 0.965 -4.387 16.098 1.00 77.88 102 TYR A C 1
ATOM 827 O O . TYR A 1 102 ? 0.977 -3.163 16.037 1.00 77.88 102 TYR A O 1
ATOM 835 N N . GLU A 1 103 ? 0.209 -5.053 16.965 1.00 79.50 103 GLU A N 1
ATOM 836 C CA . GLU A 1 103 ? -0.661 -4.403 17.950 1.00 79.50 103 GLU A CA 1
ATOM 837 C C . GLU A 1 103 ? 0.119 -3.464 18.872 1.00 79.50 103 GLU A C 1
ATOM 839 O O . GLU A 1 103 ? -0.282 -2.318 19.077 1.00 79.50 103 GLU A O 1
ATOM 844 N N . GLU A 1 104 ? 1.284 -3.903 19.360 1.00 83.88 104 GLU A N 1
ATOM 845 C CA . GLU A 1 104 ? 2.133 -3.083 20.229 1.00 83.88 104 GLU A CA 1
ATOM 846 C C . GLU A 1 104 ? 2.623 -1.795 19.539 1.00 83.88 104 GLU A C 1
ATOM 848 O O . GLU A 1 104 ? 2.838 -0.793 20.218 1.00 83.88 104 GLU A O 1
ATOM 853 N N . LYS A 1 105 ? 2.722 -1.748 18.198 1.00 85.75 105 LYS A N 1
ATOM 854 C CA . LYS A 1 105 ? 3.070 -0.506 17.471 1.00 85.75 105 LYS A CA 1
ATOM 855 C C . LYS A 1 105 ? 1.979 0.563 17.569 1.00 85.75 105 LYS A C 1
ATOM 857 O O . LYS A 1 105 ? 2.279 1.751 17.437 1.00 85.75 105 LYS A O 1
ATOM 862 N N . PHE A 1 106 ? 0.727 0.153 17.765 1.00 85.69 106 PHE A N 1
ATOM 863 C CA . PHE A 1 106 ? -0.433 1.049 17.777 1.00 85.69 106 PHE A CA 1
ATOM 864 C C . PHE A 1 106 ? -0.969 1.316 19.176 1.00 85.69 106 PHE A C 1
ATOM 866 O O . PHE A 1 106 ? -1.848 2.155 19.331 1.00 85.69 106 PHE A O 1
ATOM 873 N N . LYS A 1 107 ? -0.421 0.658 20.196 1.00 88.25 107 LYS A N 1
ATOM 874 C CA . LYS A 1 107 ? -0.803 0.856 21.590 1.00 88.25 107 LYS A CA 1
ATOM 875 C C . LYS A 1 107 ? -0.506 2.290 22.043 1.00 88.25 107 LYS A C 1
ATOM 877 O O . LYS A 1 107 ? 0.616 2.785 21.909 1.00 88.25 107 LYS A O 1
ATOM 882 N N . LYS A 1 108 ? -1.536 2.954 22.560 1.00 91.81 108 LYS A N 1
ATOM 883 C CA . LYS A 1 108 ? -1.526 4.312 23.124 1.00 91.81 108 LYS A CA 1
ATOM 884 C C . LYS A 1 108 ? -2.037 4.289 24.563 1.00 91.81 108 LYS A C 1
ATOM 886 O O . LYS A 1 108 ? -2.362 3.227 25.093 1.00 91.81 108 LYS A O 1
ATOM 891 N N . ASP A 1 109 ? -2.115 5.466 25.177 1.00 90.69 109 ASP A N 1
ATOM 892 C CA . ASP A 1 109 ? -2.575 5.630 26.557 1.00 90.69 109 ASP A CA 1
ATOM 893 C C . ASP A 1 109 ? -4.043 5.206 26.725 1.00 90.69 109 ASP A C 1
ATOM 895 O O . ASP A 1 109 ? -4.426 4.682 27.773 1.00 90.69 109 ASP A O 1
ATOM 899 N N . THR A 1 110 ? -4.858 5.361 25.675 1.00 93.25 110 THR A N 1
ATOM 900 C CA . THR A 1 110 ? -6.245 4.880 25.645 1.00 93.25 110 THR A CA 1
ATOM 901 C C . THR A 1 110 ? -6.523 3.916 24.488 1.00 93.25 110 THR A C 1
ATOM 903 O O . THR A 1 110 ? -5.886 3.946 23.428 1.00 93.25 110 THR A O 1
ATOM 906 N N . LEU A 1 111 ? -7.543 3.069 24.662 1.00 90.81 111 LEU A N 1
ATOM 907 C CA . LEU A 1 111 ? -8.021 2.171 23.604 1.00 90.81 111 LEU A CA 1
ATOM 908 C C . LEU A 1 111 ? -8.600 2.946 22.409 1.00 90.81 111 LEU A C 1
ATOM 910 O O . LEU A 1 111 ? -8.442 2.520 21.267 1.00 90.81 111 LEU A O 1
ATOM 914 N N . SER A 1 112 ? -9.213 4.108 22.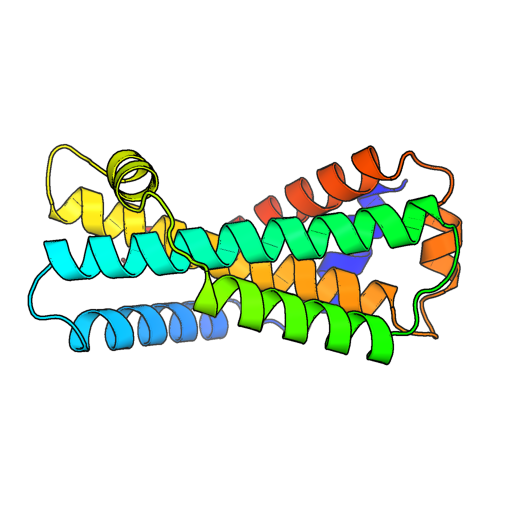656 1.00 91.88 112 SER A N 1
ATOM 915 C CA . SER A 1 112 ? -9.718 4.979 21.590 1.00 91.88 112 SER A CA 1
ATOM 916 C C . SER A 1 112 ? -8.577 5.519 20.729 1.00 91.88 112 SER A C 1
ATOM 918 O O . SER A 1 112 ? -8.628 5.394 19.511 1.00 91.88 112 SER A O 1
ATOM 920 N N . GLU A 1 113 ? -7.517 6.050 21.342 1.00 92.44 113 GLU A N 1
ATOM 921 C CA . GLU A 1 113 ? -6.339 6.532 20.606 1.00 92.44 113 GLU A CA 1
ATOM 922 C C . GLU A 1 113 ? -5.616 5.393 19.883 1.00 92.44 113 GLU A C 1
ATOM 924 O O . GLU A 1 113 ? -5.147 5.575 18.761 1.00 92.44 113 GLU A O 1
ATOM 929 N N . SER A 1 114 ? -5.555 4.207 20.499 1.00 92.50 114 SER A N 1
ATOM 930 C CA . SER A 1 114 ? -4.986 3.013 19.861 1.00 92.50 114 SER A CA 1
ATOM 931 C C . SER A 1 114 ? -5.795 2.600 18.630 1.00 92.50 114 SER A C 1
ATOM 933 O O . SER A 1 114 ? -5.226 2.248 17.598 1.00 92.50 114 SER A O 1
ATOM 935 N N . THR A 1 115 ? -7.126 2.699 18.717 1.00 93.69 115 THR A N 1
ATOM 936 C CA . THR A 1 115 ? -8.040 2.442 17.598 1.00 93.69 115 THR A CA 1
ATOM 937 C C . THR A 1 115 ? -7.797 3.430 16.465 1.00 93.69 115 THR A C 1
ATOM 939 O O . THR A 1 115 ? -7.529 3.002 15.347 1.00 93.69 115 THR A O 1
ATOM 942 N N . THR A 1 116 ? -7.799 4.735 16.747 1.00 92.94 116 THR A N 1
ATOM 943 C CA . THR A 1 116 ? -7.532 5.766 15.732 1.00 92.94 116 THR A CA 1
ATOM 944 C C . THR A 1 116 ? -6.151 5.582 15.093 1.00 92.94 116 THR A C 1
ATOM 946 O O . THR A 1 116 ? -6.023 5.638 13.871 1.00 92.94 116 THR A O 1
ATOM 949 N N . ALA A 1 117 ? -5.116 5.281 15.886 1.00 92.69 117 ALA A N 1
ATOM 950 C CA . ALA A 1 117 ? -3.775 5.009 15.366 1.00 92.69 117 ALA A CA 1
ATOM 951 C C . ALA A 1 117 ? -3.750 3.791 14.42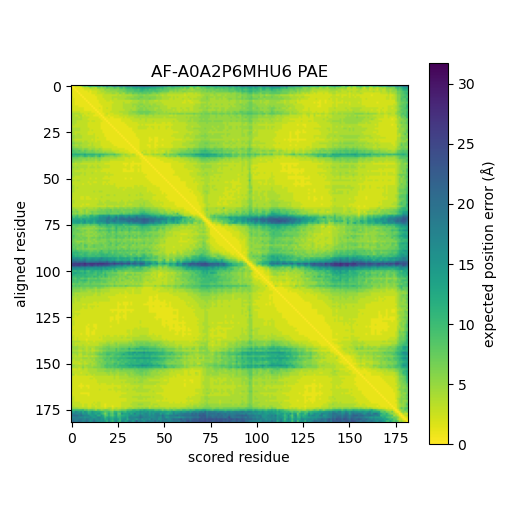3 1.00 92.69 117 ALA A C 1
ATOM 953 O O . ALA A 1 117 ? -3.107 3.844 13.372 1.00 92.69 117 ALA A O 1
ATOM 954 N N . ALA A 1 118 ? -4.466 2.716 14.767 1.00 94.00 118 ALA A N 1
ATOM 955 C CA . ALA A 1 118 ? -4.591 1.536 13.918 1.00 94.00 118 ALA A CA 1
ATOM 956 C C . ALA A 1 118 ? -5.381 1.825 12.627 1.00 94.00 118 ALA A C 1
ATOM 958 O O . ALA A 1 118 ? -5.004 1.336 11.564 1.00 94.00 118 ALA A O 1
ATOM 959 N N . GLU A 1 119 ? -6.438 2.642 12.679 1.00 95.19 119 GLU A N 1
ATOM 960 C CA . GLU A 1 119 ? -7.231 3.031 11.500 1.00 95.19 119 GLU A CA 1
ATOM 961 C C . GLU A 1 119 ? -6.432 3.886 10.510 1.00 95.19 119 GLU A C 1
ATOM 963 O O . GLU A 1 119 ? -6.482 3.646 9.297 1.00 95.19 119 GLU A O 1
ATOM 968 N N . ILE A 1 120 ? -5.647 4.840 11.020 1.00 93.38 120 ILE A N 1
ATOM 969 C CA . ILE A 1 120 ? -4.732 5.653 10.209 1.00 93.38 120 ILE A CA 1
ATOM 970 C C . ILE A 1 120 ? -3.668 4.754 9.572 1.00 93.38 120 ILE A C 1
ATOM 972 O O . ILE A 1 120 ? -3.477 4.790 8.356 1.00 93.38 120 ILE A O 1
ATOM 976 N N . ALA A 1 121 ? -3.018 3.893 10.361 1.00 93.25 121 ALA A N 1
ATOM 977 C CA . ALA A 1 121 ? -1.988 2.988 9.853 1.00 93.25 121 ALA A CA 1
ATOM 978 C C . ALA A 1 121 ? -2.534 1.996 8.813 1.00 93.25 121 ALA A C 1
ATOM 980 O O . ALA A 1 121 ? -1.872 1.719 7.810 1.00 93.25 121 ALA A O 1
ATOM 981 N N . TYR A 1 122 ? -3.753 1.491 9.018 1.00 95.12 122 TYR A N 1
ATOM 982 C CA . TYR A 1 122 ? -4.447 0.653 8.045 1.00 95.12 122 TYR A CA 1
ATOM 983 C C . TYR A 1 122 ? -4.676 1.396 6.728 1.00 95.12 122 TYR A C 1
ATOM 985 O O . TYR A 1 122 ? -4.311 0.897 5.663 1.00 95.12 122 TYR A O 1
ATOM 993 N N . SER A 1 123 ? -5.216 2.612 6.806 1.00 95.44 123 SER A N 1
ATOM 994 C CA . SER A 1 123 ? -5.495 3.446 5.634 1.00 95.44 123 SER A CA 1
ATOM 995 C C . SER A 1 123 ? -4.219 3.757 4.842 1.00 95.44 123 SER A C 1
ATOM 997 O O . SER A 1 123 ? -4.196 3.612 3.618 1.00 95.44 123 SER A O 1
ATOM 999 N N . GLN A 1 124 ? -3.121 4.079 5.537 1.00 94.38 124 GLN A N 1
ATOM 1000 C CA . GLN A 1 124 ? -1.802 4.262 4.917 1.00 94.38 124 GLN A CA 1
ATOM 1001 C C . GLN A 1 124 ? -1.331 2.997 4.202 1.00 94.38 124 GLN A C 1
ATOM 1003 O O . GLN A 1 124 ? -0.887 3.068 3.056 1.00 94.38 124 GLN A O 1
ATOM 1008 N N . ALA A 1 125 ? -1.434 1.837 4.857 1.00 94.56 125 ALA A N 1
ATOM 1009 C CA . ALA A 1 125 ? -0.999 0.566 4.288 1.00 94.56 125 ALA A CA 1
ATOM 1010 C C . ALA A 1 125 ? -1.789 0.202 3.018 1.00 94.56 125 ALA A C 1
ATOM 1012 O O . ALA A 1 125 ? -1.187 -0.236 2.036 1.00 94.56 125 ALA A O 1
ATOM 1013 N N . VAL A 1 126 ? -3.1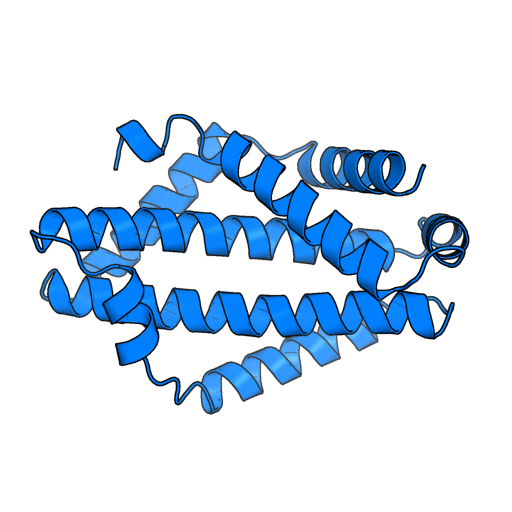09 0.439 3.003 1.00 96.12 126 VAL A N 1
ATOM 1014 C CA . VAL A 1 126 ? -3.964 0.222 1.821 1.00 96.12 126 VAL A CA 1
ATOM 1015 C C . VAL A 1 126 ? -3.515 1.099 0.653 1.00 96.12 126 VAL A C 1
ATOM 1017 O O . VAL A 1 126 ? -3.310 0.598 -0.456 1.00 96.12 126 VAL A O 1
ATOM 1020 N N . LEU A 1 127 ? -3.314 2.397 0.894 1.00 95.88 127 LEU A N 1
ATOM 1021 C CA . LEU A 1 127 ? -2.909 3.335 -0.154 1.00 95.88 127 LEU A CA 1
ATOM 1022 C C . LEU A 1 127 ? -1.505 3.047 -0.681 1.00 95.88 127 LEU A C 1
ATOM 1024 O O . LEU A 1 127 ? -1.292 3.050 -1.894 1.00 95.88 127 LEU A O 1
ATOM 1028 N N . LEU A 1 128 ? -0.558 2.748 0.209 1.00 95.75 128 LEU A N 1
ATOM 1029 C CA . LEU A 1 128 ? 0.794 2.343 -0.170 1.00 95.75 128 LEU A CA 1
ATOM 1030 C C . LEU A 1 128 ? 0.774 1.098 -1.055 1.00 95.75 128 LEU A C 1
ATOM 1032 O O . LEU A 1 128 ? 1.427 1.077 -2.101 1.00 95.75 128 LEU A O 1
ATOM 1036 N N . TYR A 1 129 ? 0.002 0.084 -0.661 1.00 94.94 129 TYR A N 1
ATOM 1037 C CA . TYR A 1 129 ? -0.159 -1.136 -1.444 1.00 94.94 129 TYR A CA 1
ATOM 1038 C C . TYR A 1 129 ? -0.745 -0.849 -2.831 1.00 94.94 129 TYR A C 1
ATOM 1040 O O . TYR A 1 129 ? -0.199 -1.316 -3.836 1.00 94.94 129 TYR A O 1
ATOM 1048 N N . ALA A 1 130 ? -1.798 -0.031 -2.908 1.00 95.06 130 ALA A N 1
ATOM 1049 C CA . ALA A 1 130 ? -2.420 0.351 -4.173 1.00 95.06 130 ALA A CA 1
ATOM 1050 C C . ALA A 1 130 ? -1.447 1.114 -5.092 1.00 95.06 130 ALA A C 1
ATOM 1052 O O . ALA A 1 130 ? -1.322 0.774 -6.271 1.00 95.06 130 ALA A O 1
ATOM 1053 N N . LEU A 1 131 ? -0.712 2.094 -4.556 1.00 96.00 131 LEU A N 1
ATOM 1054 C CA . LEU A 1 131 ? 0.254 2.903 -5.309 1.00 96.00 131 LEU A CA 1
ATOM 1055 C C . LEU A 1 131 ? 1.412 2.062 -5.857 1.00 96.00 131 LEU A C 1
ATOM 1057 O O . LEU A 1 131 ? 1.722 2.144 -7.046 1.00 96.00 131 LEU A O 1
ATOM 1061 N N . GLN A 1 132 ? 2.031 1.220 -5.023 1.00 95.94 132 GLN A N 1
ATOM 1062 C CA . GLN A 1 132 ? 3.164 0.393 -5.459 1.00 95.94 132 GLN A CA 1
ATOM 1063 C C . GLN A 1 132 ? 2.732 -0.701 -6.442 1.00 95.94 132 GLN A C 1
ATOM 1065 O O . GLN A 1 132 ? 3.453 -0.995 -7.398 1.00 95.94 132 GLN A O 1
ATOM 1070 N N . THR A 1 133 ? 1.529 -1.254 -6.269 1.00 93.62 133 THR A N 1
ATOM 1071 C CA . THR A 1 133 ? 0.943 -2.206 -7.223 1.00 93.62 133 THR A CA 1
ATOM 1072 C C . THR A 1 133 ? 0.654 -1.539 -8.569 1.00 93.62 133 THR A C 1
ATOM 1074 O O . THR A 1 133 ? 1.000 -2.087 -9.618 1.00 93.62 133 THR A O 1
ATOM 1077 N N . ALA A 1 134 ? 0.076 -0.333 -8.560 1.00 93.25 134 ALA A N 1
ATOM 1078 C CA . ALA A 1 134 ? -0.174 0.438 -9.775 1.00 93.25 134 ALA A CA 1
ATOM 1079 C C . ALA A 1 134 ? 1.135 0.800 -10.493 1.00 93.25 134 ALA A C 1
ATOM 1081 O O . ALA A 1 134 ? 1.239 0.611 -11.706 1.00 93.25 134 ALA A O 1
ATOM 1082 N N . PHE A 1 135 ? 2.156 1.233 -9.745 1.00 93.06 135 PHE A N 1
ATOM 1083 C CA . PHE A 1 135 ? 3.494 1.489 -10.280 1.00 93.06 135 PHE A CA 1
ATOM 1084 C C . PHE A 1 135 ? 4.084 0.240 -10.948 1.00 93.06 135 PHE A C 1
ATOM 1086 O O . PHE A 1 135 ? 4.571 0.311 -12.078 1.00 93.06 135 PHE A O 1
ATOM 1093 N N . LEU A 1 136 ? 4.015 -0.917 -10.280 1.00 91.31 136 LEU A N 1
ATOM 1094 C CA . LEU A 1 136 ? 4.504 -2.173 -10.840 1.00 91.31 136 LEU A CA 1
ATOM 1095 C C . LEU A 1 136 ? 3.767 -2.530 -12.137 1.00 91.31 136 LEU A C 1
ATOM 1097 O O . LEU A 1 136 ? 4.413 -2.848 -13.131 1.00 91.31 136 LEU A O 1
ATOM 1101 N N . PHE A 1 137 ? 2.434 -2.464 -12.171 1.00 89.12 137 PHE A N 1
ATOM 1102 C CA . PHE A 1 137 ? 1.700 -2.798 -13.396 1.00 89.12 137 PHE A CA 1
ATOM 1103 C C . PHE A 1 137 ? 1.930 -1.808 -14.527 1.00 89.12 137 PHE A C 1
ATOM 1105 O O . PHE A 1 137 ? 1.997 -2.236 -15.678 1.00 89.12 137 PHE A O 1
ATOM 1112 N N . PHE A 1 138 ? 2.121 -0.529 -14.211 1.00 90.12 138 PHE A N 1
ATOM 1113 C CA . PHE A 1 138 ? 2.547 0.455 -15.194 1.00 90.12 138 PHE A CA 1
ATOM 1114 C C . PHE A 1 138 ? 3.912 0.086 -15.786 1.00 90.12 138 PHE A C 1
ATOM 1116 O O . PHE A 1 138 ? 4.077 0.087 -17.002 1.00 90.12 138 PHE A O 1
ATOM 1123 N N . LEU A 1 139 ? 4.875 -0.309 -14.947 1.00 86.31 139 LEU A N 1
ATOM 1124 C CA . LEU A 1 139 ? 6.206 -0.736 -15.389 1.00 86.31 139 LEU A CA 1
ATOM 1125 C C . LEU A 1 139 ? 6.170 -1.989 -16.281 1.00 86.31 139 LEU A C 1
ATOM 1127 O O . LEU 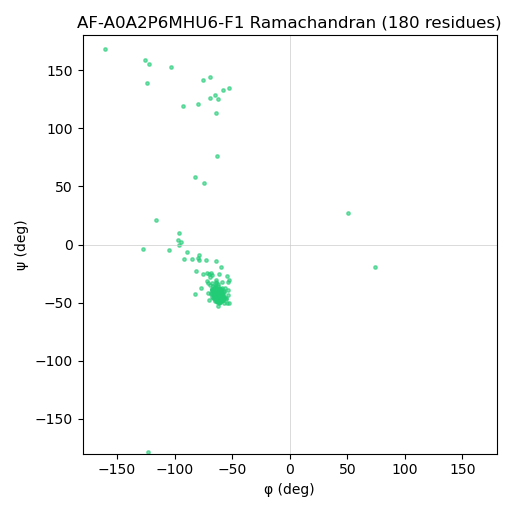A 1 139 ? 6.981 -2.126 -17.198 1.00 86.31 139 LEU A O 1
ATOM 1131 N N . LEU A 1 140 ? 5.255 -2.914 -15.990 1.00 84.62 140 LEU A N 1
ATOM 1132 C CA . LEU A 1 140 ? 5.092 -4.168 -16.729 1.00 84.62 140 LEU A CA 1
ATOM 1133 C C . LEU A 1 140 ? 4.334 -4.002 -18.049 1.00 84.62 140 LEU A C 1
ATOM 1135 O O . LEU A 1 140 ? 4.275 -4.953 -18.834 1.00 84.62 140 LEU A O 1
ATOM 1139 N N . ASP A 1 141 ? 3.748 -2.832 -18.300 1.00 85.94 141 ASP A N 1
ATOM 1140 C CA . ASP A 1 141 ? 3.075 -2.563 -19.559 1.00 85.94 141 ASP A CA 1
ATOM 1141 C C . ASP A 1 141 ? 4.089 -2.565 -20.725 1.00 85.94 141 ASP A C 1
ATOM 1143 O O . ASP A 1 141 ? 5.122 -1.886 -20.651 1.00 85.94 141 ASP A O 1
ATOM 1147 N N . PRO A 1 142 ? 3.840 -3.320 -21.815 1.00 81.75 142 PRO A N 1
ATOM 1148 C CA . PRO A 1 142 ? 4.709 -3.326 -22.988 1.00 81.75 142 PRO A CA 1
ATOM 1149 C C . PRO A 1 142 ? 5.003 -1.938 -23.575 1.00 81.75 142 PRO A C 1
ATOM 1151 O O . PRO A 1 142 ? 6.100 -1.744 -24.109 1.00 81.75 142 PRO A O 1
ATOM 1154 N N . GLU A 1 143 ? 4.075 -0.983 -23.462 1.00 85.75 143 GLU A N 1
ATOM 1155 C CA . GLU A 1 143 ? 4.261 0.393 -23.944 1.00 85.75 143 GLU A CA 1
ATOM 1156 C C . GLU A 1 143 ? 5.323 1.153 -23.128 1.00 85.75 143 GLU A C 1
ATOM 1158 O O . GLU A 1 143 ? 6.025 2.023 -23.648 1.00 85.75 143 GLU A O 1
ATOM 1163 N N . ASN A 1 144 ? 5.546 0.740 -21.878 1.00 85.19 144 ASN A N 1
ATOM 1164 C CA . ASN A 1 144 ? 6.442 1.389 -20.922 1.00 85.19 144 ASN A CA 1
ATOM 1165 C C . ASN A 1 144 ? 7.846 0.767 -20.858 1.00 85.19 144 ASN A C 1
ATOM 1167 O O . ASN A 1 144 ? 8.670 1.145 -20.022 1.00 85.19 144 ASN A O 1
ATOM 1171 N N . ARG A 1 145 ? 8.194 -0.141 -21.782 1.00 77.44 145 ARG A N 1
ATOM 1172 C CA . ARG A 1 145 ? 9.505 -0.829 -21.812 1.00 77.44 145 ARG A CA 1
ATOM 1173 C C . ARG A 1 145 ? 10.718 0.104 -21.817 1.00 77.44 145 ARG A C 1
ATOM 1175 O O . ARG A 1 145 ? 11.795 -0.294 -21.373 1.00 77.44 145 ARG A O 1
ATOM 1182 N N . ASN A 1 146 ? 10.582 1.328 -22.323 1.00 82.00 146 ASN A N 1
ATOM 1183 C CA . ASN A 1 146 ? 11.679 2.296 -22.313 1.00 82.00 146 ASN A CA 1
ATOM 1184 C C . ASN A 1 146 ? 12.010 2.797 -20.899 1.00 82.00 146 ASN A C 1
ATOM 1186 O O . ASN A 1 146 ? 13.178 3.065 -20.625 1.00 82.00 146 ASN A O 1
ATOM 1190 N N . LEU A 1 147 ? 11.043 2.821 -19.975 1.00 81.31 147 LEU A N 1
ATOM 1191 C CA . LEU A 1 147 ? 11.289 3.181 -18.576 1.00 81.31 147 LEU A CA 1
ATOM 1192 C C . LEU A 1 147 ? 12.172 2.153 -17.870 1.00 81.31 147 LEU A C 1
ATOM 1194 O O . LEU A 1 147 ? 13.057 2.534 -17.109 1.00 81.31 147 LEU A O 1
ATOM 1198 N N . LEU A 1 148 ? 12.029 0.860 -18.189 1.00 77.00 148 LEU A N 1
ATOM 1199 C CA . LEU A 1 148 ? 12.940 -0.177 -17.686 1.00 77.00 148 LEU A CA 1
ATOM 1200 C C . LEU A 1 148 ? 14.396 0.118 -18.069 1.00 77.00 148 LEU A C 1
ATOM 1202 O O . LEU A 1 148 ? 15.291 -0.044 -17.241 1.00 77.00 148 LEU A O 1
ATOM 1206 N N . LYS A 1 149 ? 14.642 0.597 -19.296 1.00 78.75 149 LYS A N 1
ATOM 1207 C CA . LYS A 1 149 ? 15.987 1.007 -19.730 1.00 78.75 149 LYS A CA 1
ATOM 1208 C C . LYS A 1 149 ? 16.464 2.229 -18.951 1.00 78.75 149 LYS A C 1
ATOM 1210 O O . LYS A 1 149 ? 17.584 2.204 -18.443 1.00 78.75 149 LYS A O 1
ATOM 1215 N N . THR A 1 150 ? 15.613 3.245 -18.805 1.00 83.00 150 THR A N 1
ATOM 1216 C CA . THR A 1 150 ? 15.920 4.459 -18.033 1.00 83.00 150 THR A CA 1
ATOM 1217 C C . THR A 1 150 ? 16.286 4.139 -16.586 1.00 83.00 150 THR A C 1
ATOM 1219 O O . THR A 1 150 ? 17.240 4.703 -16.060 1.00 83.00 150 THR A O 1
ATOM 1222 N N . PHE A 1 151 ? 15.587 3.200 -15.948 1.00 83.12 151 PHE A N 1
ATOM 1223 C CA . PHE A 1 151 ? 15.866 2.809 -14.568 1.00 83.12 151 PHE A CA 1
ATOM 1224 C C . PHE A 1 151 ? 17.025 1.814 -14.425 1.00 83.12 151 PHE A C 1
ATOM 1226 O O . PHE A 1 151 ? 17.664 1.781 -13.377 1.00 83.12 151 PHE A O 1
ATOM 1233 N N . SER A 1 152 ? 17.365 1.051 -15.471 1.00 79.19 152 SER A N 1
ATOM 1234 C CA . SER A 1 152 ? 18.425 0.024 -15.422 1.00 79.19 152 SER A CA 1
ATOM 1235 C C . SER A 1 152 ? 19.845 0.549 -15.166 1.00 79.19 152 SER A C 1
ATOM 1237 O O . SER A 1 152 ? 20.743 -0.241 -14.860 1.00 79.19 152 SER A O 1
ATOM 1239 N N . VAL A 1 153 ? 20.058 1.865 -15.294 1.00 87.00 153 VAL A N 1
ATOM 1240 C CA . VAL A 1 153 ? 21.335 2.527 -14.972 1.00 87.00 153 VAL A CA 1
ATOM 1241 C C . VAL A 1 153 ? 21.513 2.770 -13.470 1.00 87.00 153 VAL A C 1
ATOM 1243 O O . VAL A 1 153 ? 22.613 3.102 -13.036 1.00 87.00 153 VAL A O 1
ATOM 1246 N N . TYR A 1 154 ? 20.451 2.598 -12.679 1.00 88.88 154 TYR A N 1
ATOM 1247 C CA . TYR A 1 154 ? 20.464 2.774 -11.231 1.00 88.88 154 TYR A CA 1
ATOM 1248 C C . TYR A 1 154 ? 20.489 1.423 -10.502 1.00 88.88 154 TYR A C 1
ATOM 1250 O O . TYR A 1 154 ? 19.977 0.426 -11.022 1.00 88.88 154 TYR A O 1
ATOM 1258 N N . PRO A 1 155 ? 21.037 1.367 -9.274 1.00 89.69 155 PRO A N 1
ATOM 1259 C CA . PRO A 1 155 ? 20.915 0.187 -8.427 1.00 89.69 155 PRO A CA 1
ATOM 1260 C C . PRO A 1 155 ? 19.434 -0.153 -8.172 1.00 89.69 155 PRO A C 1
ATOM 1262 O O . PRO A 1 155 ? 18.678 0.738 -7.780 1.00 89.69 155 PRO A O 1
ATOM 1265 N N . PRO A 1 156 ? 19.002 -1.420 -8.317 1.00 88.62 156 PRO A N 1
ATOM 1266 C CA . PRO A 1 156 ? 17.606 -1.800 -8.089 1.00 88.62 156 PRO A CA 1
ATOM 1267 C C . PRO A 1 156 ? 17.086 -1.429 -6.693 1.00 88.62 156 PRO A C 1
ATOM 1269 O O . PRO A 1 156 ? 15.955 -0.970 -6.570 1.00 88.62 156 PRO A O 1
ATOM 1272 N N . GLY A 1 157 ? 17.927 -1.547 -5.658 1.00 90.69 157 GLY A N 1
ATOM 1273 C CA . GLY A 1 157 ? 17.588 -1.117 -4.298 1.00 90.69 157 GLY A CA 1
ATOM 1274 C C . GLY A 1 157 ? 17.288 0.381 -4.188 1.00 90.69 157 GLY A C 1
ATOM 1275 O O . GLY A 1 157 ? 16.345 0.754 -3.505 1.00 90.69 157 GLY A O 1
ATOM 1276 N N . TYR A 1 158 ? 18.011 1.234 -4.925 1.00 92.44 158 TYR A N 1
ATOM 1277 C CA . TYR A 1 158 ? 17.724 2.673 -4.960 1.00 92.44 158 TYR A CA 1
ATOM 1278 C C . TYR A 1 158 ? 16.357 2.958 -5.594 1.00 92.44 158 TYR A C 1
ATOM 1280 O O . TYR A 1 158 ? 15.610 3.786 -5.084 1.00 92.44 158 TYR A O 1
ATOM 1288 N N . ILE A 1 159 ? 15.990 2.238 -6.662 1.00 91.19 159 ILE A N 1
ATOM 1289 C CA . ILE A 1 159 ? 14.669 2.401 -7.286 1.00 91.19 159 ILE A CA 1
ATOM 1290 C C . ILE A 1 159 ? 13.551 1.966 -6.338 1.00 91.19 159 ILE A C 1
ATOM 1292 O O . ILE A 1 159 ? 12.560 2.676 -6.218 1.00 91.19 159 ILE A O 1
ATOM 1296 N N . VAL A 1 160 ? 13.711 0.836 -5.642 1.00 92.62 160 VAL A N 1
ATOM 1297 C CA . VAL A 1 160 ? 12.725 0.380 -4.648 1.00 92.62 160 VAL A CA 1
ATOM 1298 C C . VAL A 1 160 ? 12.549 1.410 -3.534 1.00 92.62 160 VAL A C 1
ATOM 1300 O O . VAL A 1 160 ? 11.412 1.768 -3.231 1.00 92.62 160 VAL A O 1
ATOM 1303 N N . SER A 1 161 ? 13.644 1.936 -2.975 1.00 94.06 161 SER A N 1
ATOM 1304 C CA . SER A 1 161 ? 13.577 2.981 -1.946 1.00 94.06 161 SER A CA 1
ATOM 1305 C C . SER A 1 161 ? 12.865 4.233 -2.451 1.00 94.06 161 SER A C 1
ATOM 1307 O O . SER A 1 161 ? 11.931 4.699 -1.806 1.00 94.06 161 SER A O 1
ATOM 1309 N N . ALA A 1 162 ? 13.222 4.724 -3.641 1.00 93.81 162 ALA A N 1
ATOM 1310 C CA . ALA A 1 162 ? 12.589 5.906 -4.219 1.00 93.81 162 ALA A CA 1
ATOM 1311 C C . ALA A 1 162 ? 11.092 5.680 -4.508 1.00 93.81 162 ALA A C 1
ATOM 1313 O O . ALA A 1 162 ? 10.265 6.539 -4.206 1.00 93.81 162 ALA A O 1
ATOM 1314 N N . VAL A 1 163 ? 10.706 4.513 -5.039 1.00 94.12 163 VAL A N 1
ATOM 1315 C CA . VAL A 1 163 ? 9.287 4.153 -5.220 1.00 94.12 163 VAL A CA 1
ATOM 1316 C C . VAL A 1 163 ? 8.555 4.159 -3.880 1.00 94.12 163 VAL A C 1
ATOM 1318 O O . VAL A 1 163 ? 7.447 4.691 -3.802 1.00 94.12 163 VAL A O 1
ATOM 1321 N N . ASN A 1 164 ? 9.165 3.618 -2.825 1.00 95.25 164 ASN A N 1
ATOM 1322 C CA . ASN A 1 164 ? 8.574 3.600 -1.492 1.00 95.25 164 ASN A CA 1
ATOM 1323 C C . ASN A 1 164 ? 8.406 5.012 -0.903 1.00 95.25 164 ASN A C 1
ATOM 1325 O O . ASN A 1 164 ? 7.330 5.343 -0.403 1.00 95.25 164 ASN A O 1
ATOM 1329 N N . GLU A 1 165 ? 9.431 5.859 -1.008 1.00 94.75 165 GLU A N 1
ATOM 1330 C CA . GLU A 1 165 ? 9.409 7.248 -0.532 1.00 94.75 165 GLU A CA 1
ATOM 1331 C C . GLU A 1 165 ? 8.336 8.072 -1.251 1.00 94.75 165 GLU A C 1
ATOM 1333 O O . GLU A 1 165 ? 7.489 8.697 -0.608 1.00 94.75 165 GLU A O 1
ATOM 1338 N N . HIS A 1 166 ? 8.300 8.016 -2.585 1.00 95.00 166 HIS A N 1
ATOM 1339 C CA . HIS A 1 166 ? 7.293 8.747 -3.348 1.00 95.00 166 HIS A CA 1
ATOM 1340 C C . HIS A 1 166 ? 5.883 8.186 -3.131 1.00 95.00 166 HIS A C 1
ATOM 1342 O O . HIS A 1 166 ? 4.939 8.963 -3.012 1.00 95.00 166 HIS A O 1
ATOM 1348 N N . SER A 1 167 ? 5.715 6.865 -3.020 1.00 95.75 167 SER A N 1
ATOM 1349 C CA . SER A 1 167 ? 4.403 6.282 -2.702 1.00 95.75 167 SER A CA 1
ATOM 1350 C C . SER A 1 167 ? 3.921 6.727 -1.322 1.00 95.75 167 SER A C 1
ATOM 1352 O O . SER A 1 167 ? 2.751 7.060 -1.172 1.00 95.75 167 SER A O 1
ATOM 1354 N N . THR A 1 168 ? 4.818 6.807 -0.334 1.00 94.56 168 THR A N 1
ATOM 1355 C CA . THR A 1 168 ? 4.501 7.340 1.003 1.00 94.56 168 THR A CA 1
ATOM 1356 C C . THR A 1 168 ? 4.043 8.790 0.926 1.00 94.56 168 THR A C 1
ATOM 1358 O O . THR A 1 168 ? 3.018 9.145 1.503 1.00 94.56 168 THR A O 1
ATOM 1361 N N . PHE A 1 169 ? 4.749 9.622 0.158 1.00 93.25 169 PHE A N 1
ATOM 1362 C CA . PHE A 1 169 ? 4.353 11.013 -0.047 1.00 93.25 169 PHE A CA 1
ATOM 1363 C C . PHE A 1 169 ? 2.948 11.138 -0.662 1.00 93.25 169 PHE A C 1
ATOM 1365 O O . PHE A 1 169 ? 2.118 11.890 -0.153 1.00 93.25 169 PHE A O 1
ATOM 1372 N N . TYR A 1 170 ? 2.652 10.377 -1.723 1.00 92.12 170 TYR A N 1
ATOM 1373 C CA . TYR A 1 170 ? 1.331 10.394 -2.362 1.00 92.12 170 TYR A CA 1
ATOM 1374 C C . TYR A 1 170 ? 0.230 9.832 -1.455 1.00 92.12 170 TYR A C 1
ATOM 1376 O O . TYR A 1 170 ? -0.861 10.395 -1.416 1.00 92.12 170 TYR A O 1
ATOM 1384 N N . ALA A 1 171 ? 0.504 8.760 -0.705 1.00 93.38 171 ALA A N 1
ATOM 1385 C CA . ALA A 1 171 ? -0.444 8.209 0.261 1.00 93.38 171 ALA A CA 1
ATOM 1386 C C . ALA A 1 171 ? -0.820 9.257 1.317 1.00 93.38 171 ALA A C 1
ATOM 1388 O O . ALA A 1 171 ? -2.003 9.468 1.568 1.00 93.38 171 ALA A O 1
ATOM 1389 N N . ASN A 1 172 ? 0.165 9.981 1.855 1.00 91.44 172 ASN A N 1
ATOM 1390 C CA . ASN A 1 172 ? -0.082 11.056 2.815 1.00 91.44 172 ASN A CA 1
ATOM 1391 C C . ASN A 1 172 ? -0.907 12.195 2.203 1.00 91.44 172 ASN A C 1
ATOM 1393 O O . ASN A 1 172 ? -1.841 12.667 2.837 1.00 91.44 172 ASN A O 1
ATOM 1397 N N . LEU A 1 173 ? -0.636 12.592 0.955 1.00 90.69 173 LEU A N 1
ATOM 1398 C CA . LEU A 1 173 ? -1.441 13.606 0.260 1.00 90.69 173 LEU A CA 1
ATOM 1399 C C . LEU A 1 173 ? -2.908 13.169 0.088 1.00 90.69 173 LEU A C 1
ATOM 1401 O O . LEU A 1 173 ? -3.827 13.978 0.215 1.00 90.69 173 LEU A O 1
ATOM 1405 N N . LEU A 1 174 ? -3.133 11.886 -0.207 1.00 89.75 174 LEU A N 1
ATOM 1406 C CA . LEU A 1 174 ? -4.473 11.313 -0.355 1.00 89.75 174 LEU A CA 1
ATOM 1407 C C . LEU A 1 174 ? -5.197 11.183 0.989 1.00 89.75 174 LEU A C 1
ATOM 1409 O O . LEU A 1 174 ? -6.419 11.323 1.039 1.00 89.75 174 LEU A O 1
ATOM 1413 N N . MET A 1 175 ? -4.460 10.954 2.075 1.00 88.12 175 MET A N 1
ATOM 1414 C CA . MET A 1 175 ? -5.021 10.938 3.424 1.00 88.12 175 MET A CA 1
ATOM 1415 C C . MET A 1 175 ? -5.135 12.311 4.074 1.00 88.12 175 MET A C 1
ATOM 1417 O O . MET A 1 175 ? -5.794 12.418 5.103 1.00 88.12 175 MET A O 1
ATOM 1421 N N . ASP A 1 176 ? -4.511 13.347 3.522 1.00 81.94 176 ASP A N 1
ATOM 1422 C CA . ASP A 1 176 ? -4.568 14.682 4.105 1.00 81.94 176 ASP A CA 1
ATOM 1423 C C . ASP A 1 176 ? -6.039 15.079 4.325 1.00 81.94 176 ASP A C 1
ATOM 1425 O O . ASP A 1 176 ? -6.879 14.831 3.459 1.00 81.94 176 ASP A O 1
ATOM 1429 N N . GLU A 1 177 ? -6.370 15.642 5.487 1.00 66.06 177 GLU A N 1
ATOM 1430 C CA . GLU A 1 177 ? -7.744 15.895 5.986 1.00 66.06 177 GLU A CA 1
ATOM 1431 C C . GLU A 1 177 ? -8.547 14.667 6.487 1.00 66.06 177 GLU A C 1
ATOM 1433 O O . GLU A 1 177 ? -9.469 14.856 7.283 1.00 66.06 177 GLU A O 1
ATOM 1438 N N . LEU A 1 178 ? -8.200 13.424 6.122 1.00 63.88 178 LEU A N 1
ATOM 1439 C CA . LEU A 1 178 ? -8.825 12.203 6.669 1.00 63.88 178 LEU A CA 1
ATOM 1440 C C . LEU A 1 178 ? -8.484 12.025 8.158 1.00 63.88 178 LEU A C 1
ATOM 1442 O O . LEU A 1 178 ? -9.351 11.670 8.951 1.00 63.88 178 LEU A O 1
ATOM 1446 N N . GLU A 1 179 ? -7.240 12.336 8.536 1.00 58.75 179 GLU A N 1
ATOM 1447 C CA . GLU A 1 179 ? -6.717 12.225 9.910 1.00 58.75 179 GLU A CA 1
ATOM 1448 C C . GLU A 1 179 ? -7.482 13.091 10.929 1.00 58.75 179 GLU A C 1
ATOM 1450 O O . GLU A 1 179 ? -7.434 12.823 12.122 1.00 58.75 179 GLU A O 1
ATOM 1455 N N . HIS A 1 180 ? -8.216 14.109 10.465 1.00 55.00 180 HIS A N 1
ATOM 1456 C CA . HIS A 1 180 ? -9.017 15.007 11.307 1.00 55.00 180 HIS A CA 1
ATOM 1457 C C . HIS A 1 180 ? -10.497 14.587 11.398 1.00 55.00 180 HIS A C 1
ATOM 1459 O O . HIS A 1 180 ? -11.301 15.287 12.016 1.00 55.00 180 HIS A O 1
ATOM 1465 N N . GLN A 1 181 ? -10.879 13.500 10.721 1.00 53.44 181 GLN A N 1
ATOM 1466 C CA . GLN A 1 181 ? -12.269 13.059 10.555 1.00 53.44 181 GLN A CA 1
ATOM 1467 C C . GLN A 1 181 ? -12.509 11.596 10.965 1.00 53.44 181 GLN A C 1
ATOM 1469 O O . GLN A 1 181 ? -13.652 11.137 10.867 1.00 53.44 181 GLN A O 1
ATOM 1474 N N . ILE A 1 182 ? -11.452 10.873 11.348 1.00 55.53 182 ILE A N 1
ATOM 1475 C CA . ILE A 1 182 ? -11.489 9.552 11.996 1.00 55.53 182 ILE A CA 1
ATOM 1476 C C . ILE A 1 182 ? -11.388 9.775 13.503 1.00 55.53 182 ILE A C 1
ATOM 1478 O O . ILE A 1 182 ? -12.204 9.172 14.235 1.00 55.53 182 ILE A O 1
#

Sequence (182 aa):
MAEKEISGVLRDVTRSWDKNAIQIDLKQELLVKRTKVSGQEEYVHLLAGNIAYLQESLYLIQSVIHRSFARRQSLNRVEVQNEIYRALQELKDNLDVSLSAYEEKFKKDTLSESTTAAEIAYSQAVLLYALQTAFLFFLLDPENRNLLKTFSVYPPGYIVSAVNEHSTFYANLLMDELEHQI

Nearest PDB structures (foldseek):
  4tx5-assembly1_B  TM=2.548E-01  e=1.231E+00  Homo sapiens
  8auw-assembly1_D  TM=2.646E-01  e=1.564E+00  Homo sapiens
  4tx5-assembly1_A  TM=2.593E-01  e=1.894E+00  Homo sapiens
  7uwa-assembly1_h  TM=4.106E-01  e=8.339E+00  Citrus x limon
  4ilo-assembly1_A  TM=2.447E-01  e=2.405E+00  Chlamydia trachomatis L2/434/Bu

Solvent-accessible surface area (backbone atoms only — not comparable to full-atom values): 9920 Å² total; per-residue (Å²): 111,68,65,59,52,52,53,47,50,51,48,62,74,44,64,83,62,52,51,67,60,52,49,49,52,50,50,51,50,52,50,56,55,51,72,74,43,94,46,69,67,56,34,40,52,52,40,26,50,53,36,51,52,38,52,56,51,38,54,52,53,44,50,50,55,27,50,38,39,69,68,68,46,88,58,56,52,68,60,52,51,52,50,51,52,50,52,54,50,54,42,65,78,62,64,80,61,70,44,64,68,47,41,60,75,31,64,52,100,42,71,66,56,18,39,50,46,36,53,52,52,35,52,46,40,54,41,35,40,51,46,52,50,47,50,50,53,53,57,37,33,80,90,35,52,64,55,55,57,68,50,44,81,49,61,32,69,58,51,44,50,50,51,51,53,53,30,50,53,53,30,50,63,49,41,58,75,48,83,84,73,112

Secondary structure (DSSP, 8-state):
-HHHHHHHHHHHHTTT--HHHHHHHHHHHHHHHHHTSSSHHHHHHHHHHHHHHHHHHHHHHHHHHHHHHHTTS---HHHHHHHHHHHHHHHHHT----HHHHHHHH--SSHHHHHHHHHHHHHHHHHHHHHHHHHHHHHHSGGGHHHHHHHTTS-HHHHHHHHHHHHHHHHHHHHTTGGGT-

Radius of gyration: 17.48 Å; Cα contacts (8 Å, |Δi|>4): 156; chains: 1; bounding box: 41×35×50 Å

Foldseek 3Di:
DLLVVLLVLLCVLCVPPDLVVLLVVLVVVLVVLVVVDDDLVVSLLVLLLLLLLLVVLLVLLLVVLLVLLVVLDQDALVVSVVVSVVVSVVCVVVVPDPSVVSLVVLDDPDSVSSSLSSSLSSLLSVQLSVSSVSSSSCCNDPVNSVVSVVCSVDNSVVSSVSNSVSSSVVSCVSCVVVSVVD

Mean predicted aligned error: 5.28 Å

pLDDT: mean 87.18, std 9.11, range [53.44, 96.25]